Protein AF-A0A825BAS6-F1 (afdb_monomer)

Organism: Campylobacter fetus (NCBI:txid196)

Solvent-accessible surface area (backbone atoms only — not comparable to full-atom values): 11225 Å² total; per-residue (Å²): 134,81,78,54,69,69,59,59,56,64,68,68,58,61,76,55,61,76,74,63,74,48,96,84,64,73,54,68,71,52,49,55,27,51,54,46,50,20,34,67,62,27,84,64,52,60,73,49,91,81,85,89,71,96,59,57,63,49,75,44,78,44,78,44,74,45,86,80,75,85,70,96,65,62,95,92,58,78,81,53,70,76,68,57,61,51,61,45,80,46,74,44,80,46,73,68,75,92,84,83,86,89,83,86,82,57,68,67,60,50,63,79,40,67,85,45,90,55,48,61,50,55,50,49,52,50,51,32,41,53,53,26,52,49,53,53,47,35,40,57,64,5,69,32,67,76,51,56,91,78,40,74,42,16,63,37,63,4,61,56,44,51,45,68,73,39,89,84,49,88,81,86,83,77,79,84,128

Structure (mmCIF, N/CA/C/O backbone):
data_AF-A0A825BAS6-F1
#
_entry.id   AF-A0A825BAS6-F1
#
loop_
_atom_site.group_PDB
_atom_site.id
_atom_site.type_symbol
_atom_site.label_atom_id
_atom_site.label_alt_id
_atom_site.label_comp_id
_atom_site.label_asym_id
_atom_site.label_entity_id
_atom_site.label_seq_id
_atom_site.pdbx_PDB_ins_code
_atom_site.Cartn_x
_atom_site.Cartn_y
_atom_site.Cartn_z
_atom_site.occupancy
_atom_site.B_iso_or_equiv
_atom_site.auth_seq_id
_atom_site.auth_comp_id
_atom_site.auth_asym_id
_atom_site.auth_atom_id
_atom_site.pdbx_PDB_model_num
ATOM 1 N N . MET A 1 1 ? -22.576 -30.365 15.425 1.00 34.91 1 MET A N 1
ATOM 2 C CA . MET A 1 1 ? -21.169 -29.941 15.597 1.00 34.91 1 MET A CA 1
ATOM 3 C C . MET A 1 1 ? -21.037 -28.525 15.056 1.00 34.91 1 MET A C 1
ATOM 5 O O . MET A 1 1 ? -20.914 -28.345 13.851 1.00 34.91 1 MET A O 1
ATOM 9 N N . ALA A 1 2 ? -21.188 -27.519 15.917 1.00 35.75 2 ALA A N 1
ATOM 10 C CA . ALA A 1 2 ? -21.015 -26.125 15.524 1.00 35.75 2 ALA A CA 1
ATOM 11 C C . ALA A 1 2 ? -19.514 -25.863 15.360 1.00 35.75 2 ALA A C 1
ATOM 13 O O . ALA A 1 2 ? -18.767 -25.960 16.331 1.00 35.75 2 ALA A O 1
ATOM 14 N N . LYS A 1 3 ? -19.065 -25.588 14.130 1.00 35.75 3 LYS A N 1
ATOM 15 C CA . LYS A 1 3 ? -17.729 -25.028 13.898 1.00 35.75 3 LYS A CA 1
ATOM 16 C C . LYS A 1 3 ? -17.626 -23.766 14.751 1.00 35.75 3 LYS A C 1
ATOM 18 O O . LYS A 1 3 ? -18.478 -22.885 14.640 1.00 35.75 3 LYS A O 1
ATOM 23 N N . ASN A 1 4 ? -16.649 -23.728 15.652 1.00 47.94 4 ASN A N 1
ATOM 24 C CA . ASN A 1 4 ? -16.487 -22.634 16.599 1.00 47.94 4 ASN A CA 1
ATOM 25 C C . ASN A 1 4 ? -16.394 -21.316 15.822 1.00 47.94 4 ASN A C 1
ATOM 27 O O . ASN A 1 4 ? -15.593 -21.200 14.900 1.00 47.94 4 ASN A O 1
ATOM 31 N N . LEU A 1 5 ? -17.168 -20.303 16.215 1.00 40.00 5 LEU A N 1
ATOM 32 C CA . LEU A 1 5 ? -17.139 -18.960 15.617 1.00 40.00 5 LEU A CA 1
ATOM 33 C C . LEU A 1 5 ? -15.700 -18.393 15.561 1.00 40.00 5 LEU A C 1
ATOM 35 O O . LEU A 1 5 ? -15.326 -17.695 14.626 1.00 40.00 5 LEU A O 1
ATOM 39 N N . ARG A 1 6 ? -14.849 -18.811 16.512 1.00 37.84 6 ARG A N 1
ATOM 40 C CA . ARG A 1 6 ? -13.400 -18.549 16.558 1.00 37.84 6 ARG A CA 1
ATOM 41 C C . ARG A 1 6 ? -12.596 -19.127 15.383 1.00 37.84 6 ARG A C 1
ATOM 43 O O . ARG A 1 6 ? -11.574 -18.552 15.027 1.00 37.84 6 ARG A O 1
ATOM 50 N N . GLU A 1 7 ? -13.008 -20.245 14.794 1.00 42.12 7 GLU A N 1
ATOM 51 C CA . GLU A 1 7 ? -12.362 -20.832 13.609 1.00 42.12 7 GLU A CA 1
ATOM 52 C C . GLU A 1 7 ? -12.773 -20.108 12.325 1.00 42.12 7 GLU A C 1
ATOM 54 O O . GLU A 1 7 ? -11.930 -19.888 11.460 1.00 42.12 7 GLU A O 1
ATOM 59 N N . LEU A 1 8 ? -14.028 -19.652 12.237 1.00 40.28 8 LEU A N 1
ATOM 60 C CA . LEU A 1 8 ? -14.499 -18.786 11.148 1.00 40.28 8 LEU A CA 1
ATOM 61 C C . LEU A 1 8 ? -13.805 -17.412 11.181 1.00 40.28 8 LEU A C 1
ATOM 63 O O . LEU A 1 8 ? -13.359 -16.932 10.145 1.00 40.28 8 LEU A O 1
ATOM 67 N N . LEU A 1 9 ? -13.609 -16.836 12.372 1.00 40.59 9 LEU A N 1
ATOM 68 C CA . LEU A 1 9 ? -12.901 -15.562 12.577 1.00 40.59 9 LEU A CA 1
ATOM 69 C C . LEU A 1 9 ? -11.387 -15.639 12.304 1.00 40.59 9 LEU A C 1
ATOM 71 O O . LEU A 1 9 ? -10.771 -14.648 11.927 1.00 40.59 9 LEU A O 1
ATOM 75 N N . LYS A 1 10 ? -10.760 -16.812 12.464 1.00 40.88 10 LYS A N 1
ATOM 76 C CA . LYS A 1 10 ? -9.368 -17.032 12.026 1.00 40.88 10 LYS A CA 1
ATOM 77 C C . LYS A 1 10 ? -9.251 -17.198 10.508 1.00 40.88 10 LYS A C 1
ATOM 79 O O . LYS A 1 10 ? -8.180 -16.936 9.965 1.00 40.88 10 LYS A O 1
ATOM 84 N N . ALA A 1 11 ? -10.317 -17.636 9.839 1.00 39.12 11 ALA A N 1
ATOM 85 C CA . ALA A 1 11 ? -10.316 -17.934 8.410 1.00 39.12 11 ALA A CA 1
ATOM 86 C C . ALA A 1 11 ? -10.494 -16.691 7.519 1.00 39.12 11 ALA A C 1
ATOM 88 O O . ALA A 1 11 ? -10.039 -16.707 6.379 1.00 39.12 11 ALA A O 1
ATOM 89 N N . THR A 1 12 ? -11.106 -15.611 8.018 1.00 43.50 12 THR A N 1
ATOM 90 C CA . THR A 1 12 ? -11.383 -14.402 7.218 1.00 43.50 12 THR A CA 1
ATOM 91 C C . THR A 1 12 ? -10.178 -13.478 7.039 1.00 43.50 12 THR A C 1
ATOM 93 O O . THR A 1 12 ? -10.181 -12.647 6.139 1.00 43.50 12 THR A O 1
ATOM 96 N N . GLY A 1 13 ? -9.115 -13.619 7.839 1.00 48.69 13 GLY A N 1
ATOM 97 C CA . GLY A 1 13 ? -7.890 -12.819 7.687 1.00 48.69 13 GLY A CA 1
ATOM 98 C C . GLY A 1 13 ? -8.034 -11.326 8.024 1.00 48.69 13 GLY A C 1
ATOM 99 O O . GLY A 1 13 ? -7.030 -10.616 7.995 1.00 48.69 13 GLY A O 1
ATOM 100 N N . THR A 1 14 ? -9.238 -10.877 8.380 1.00 52.25 14 THR A N 1
ATOM 101 C CA . THR A 1 14 ? -9.556 -9.529 8.854 1.00 52.25 14 THR A CA 1
ATOM 102 C C . THR A 1 14 ? -9.052 -9.340 10.284 1.00 52.25 14 THR A C 1
ATOM 104 O O . THR A 1 14 ? -9.123 -10.257 11.106 1.00 52.25 14 THR A O 1
ATOM 107 N N . ILE A 1 15 ? -8.506 -8.164 10.582 1.00 56.19 15 ILE A N 1
ATOM 108 C CA . ILE A 1 15 ? -8.137 -7.779 11.948 1.00 56.19 15 ILE A CA 1
ATOM 109 C C . ILE A 1 15 ? -9.373 -7.407 12.749 1.00 56.19 15 ILE A C 1
ATOM 111 O O . ILE A 1 15 ? -10.249 -6.727 12.229 1.00 56.19 15 ILE A O 1
ATOM 115 N N . ASN A 1 16 ? -9.400 -7.816 14.018 1.00 59.22 16 ASN A N 1
ATOM 116 C CA . ASN A 1 16 ? -10.360 -7.310 14.998 1.00 59.22 16 ASN A CA 1
ATOM 117 C C . ASN A 1 16 ? -9.683 -6.236 15.861 1.00 59.22 16 ASN A C 1
ATOM 119 O O . ASN A 1 16 ? -8.475 -6.323 16.089 1.00 59.22 16 ASN A O 1
ATOM 123 N N . ALA A 1 17 ? -10.448 -5.285 16.409 1.00 55.97 17 ALA A N 1
ATOM 124 C CA . ALA A 1 17 ? -9.937 -4.224 17.294 1.00 55.97 17 ALA A CA 1
ATOM 125 C C . ALA A 1 17 ? -9.008 -4.746 18.416 1.00 55.97 17 ALA A C 1
ATOM 127 O O . ALA A 1 17 ? -8.001 -4.124 18.753 1.00 55.97 17 ALA A O 1
ATOM 128 N N . VAL A 1 18 ? -9.263 -5.967 18.902 1.00 58.75 18 VAL A N 1
ATOM 129 C CA . VAL A 1 18 ? -8.462 -6.641 19.936 1.00 58.75 18 VAL A CA 1
ATOM 130 C C . VAL A 1 18 ? -7.003 -6.889 19.537 1.00 58.75 18 VAL A C 1
ATOM 132 O O . VAL A 1 18 ? -6.112 -6.861 20.386 1.00 58.75 18 VAL A O 1
ATOM 135 N N . ASP A 1 19 ? -6.730 -7.095 18.248 1.00 58.09 19 ASP A N 1
ATOM 136 C CA . ASP A 1 19 ? -5.367 -7.297 17.755 1.00 58.09 19 ASP A CA 1
ATOM 137 C C . ASP A 1 19 ? -4.542 -5.990 17.796 1.00 58.09 19 ASP A C 1
ATOM 139 O O . ASP A 1 19 ? -3.312 -6.038 17.728 1.00 58.09 19 ASP A O 1
ATOM 143 N N . MET A 1 20 ? -5.187 -4.824 17.947 1.00 58.03 20 MET A N 1
ATOM 144 C CA . MET A 1 20 ? -4.529 -3.513 17.992 1.00 58.03 20 MET A CA 1
ATOM 145 C C . MET A 1 20 ? -4.091 -3.067 19.389 1.00 58.03 20 MET A C 1
ATOM 147 O O . MET A 1 20 ? -3.280 -2.146 19.486 1.00 58.03 20 MET A O 1
ATOM 151 N N . TYR A 1 21 ? -4.534 -3.724 20.467 1.00 58.28 21 TYR A N 1
ATOM 152 C CA . TYR A 1 21 ? -4.171 -3.358 21.847 1.00 58.28 21 TYR A CA 1
ATOM 153 C C . TYR A 1 21 ? -2.718 -3.720 22.233 1.00 58.28 21 TYR A C 1
ATOM 155 O O . TYR A 1 21 ? -2.426 -4.036 23.387 1.00 58.28 21 TYR A O 1
ATOM 163 N N . SER A 1 22 ? -1.768 -3.701 21.290 1.00 53.75 22 SER A N 1
ATOM 164 C CA . SER A 1 22 ? -0.351 -3.855 21.627 1.00 53.75 22 SER A CA 1
ATOM 165 C C . SER A 1 22 ? 0.165 -2.556 22.246 1.00 53.75 22 SER A C 1
ATOM 167 O O . SER A 1 22 ? 0.064 -1.492 21.642 1.00 53.75 22 SER A O 1
ATOM 169 N N . THR A 1 23 ? 0.756 -2.649 23.432 1.00 54.03 23 THR A N 1
ATOM 170 C CA . THR A 1 23 ? 1.143 -1.506 24.269 1.00 54.03 23 THR A CA 1
ATOM 171 C C . THR A 1 23 ? 2.203 -0.586 23.666 1.00 54.03 23 THR A C 1
ATOM 173 O O . THR A 1 23 ? 2.373 0.518 24.175 1.00 54.03 23 THR A O 1
ATOM 176 N N . SER A 1 24 ? 2.910 -0.979 22.597 1.00 57.94 24 SER A N 1
ATOM 177 C CA . SER A 1 24 ? 3.819 -0.083 21.844 1.00 57.94 24 SER A CA 1
ATOM 178 C C . SER A 1 24 ? 4.301 -0.657 20.504 1.00 57.94 24 SER A C 1
ATOM 180 O O . SER A 1 24 ? 4.721 0.098 19.633 1.00 57.94 24 SER A O 1
ATOM 182 N N . THR A 1 25 ? 4.312 -1.986 20.333 1.00 62.75 25 THR A N 1
ATOM 183 C CA . THR A 1 25 ? 4.820 -2.640 19.116 1.00 62.75 25 THR A CA 1
ATOM 184 C C . THR A 1 25 ? 3.940 -3.810 18.701 1.00 62.75 25 THR A C 1
ATOM 186 O O . THR A 1 25 ? 3.700 -4.753 19.459 1.00 62.75 25 THR A O 1
ATOM 189 N N . LEU A 1 26 ? 3.479 -3.762 17.454 1.00 66.88 26 LEU A N 1
ATOM 190 C CA . LEU A 1 26 ? 2.682 -4.829 16.871 1.00 66.88 26 LEU A CA 1
ATOM 191 C C . LEU A 1 26 ? 3.561 -6.046 16.583 1.00 66.88 26 LEU A C 1
ATOM 193 O O . LEU A 1 26 ? 4.668 -5.937 16.047 1.00 66.88 26 LEU A O 1
ATOM 197 N N . ARG A 1 27 ? 3.041 -7.235 16.901 1.00 73.94 27 ARG A N 1
ATOM 198 C CA . ARG A 1 27 ? 3.684 -8.490 16.499 1.00 73.94 27 ARG A CA 1
ATOM 199 C C . ARG A 1 27 ? 3.687 -8.579 14.967 1.00 73.94 27 ARG A C 1
ATOM 201 O O . ARG A 1 27 ? 2.690 -8.196 14.355 1.00 73.94 27 ARG A O 1
ATOM 208 N N . PRO A 1 28 ? 4.722 -9.161 14.332 1.00 72.44 28 PRO A N 1
ATOM 209 C CA . PRO A 1 28 ? 4.813 -9.230 12.870 1.00 72.44 28 PRO A CA 1
ATOM 210 C C . PRO A 1 28 ? 3.581 -9.843 12.187 1.00 72.44 28 PRO A C 1
ATOM 212 O O . PRO A 1 28 ? 3.183 -9.406 11.111 1.00 72.44 28 PRO A O 1
ATOM 215 N N . GLU A 1 29 ? 2.957 -10.839 12.819 1.00 73.19 29 GLU A N 1
ATOM 216 C CA . GLU A 1 29 ? 1.728 -11.473 12.327 1.00 73.19 29 GLU A CA 1
ATOM 217 C C . GLU A 1 29 ? 0.552 -10.496 12.268 1.00 73.19 29 GLU A C 1
ATOM 219 O O . GLU A 1 29 ? -0.190 -10.483 11.288 1.00 73.19 29 GLU A O 1
ATOM 224 N N . VAL A 1 30 ? 0.415 -9.647 13.287 1.00 73.56 30 VAL A N 1
ATOM 225 C CA . VAL A 1 30 ? -0.630 -8.626 13.351 1.00 73.56 30 VAL A CA 1
ATOM 226 C C . VAL A 1 30 ? -0.341 -7.526 12.335 1.00 73.56 30 VAL A C 1
ATOM 228 O O . VAL A 1 30 ? -1.209 -7.211 11.529 1.00 73.56 30 VAL A O 1
ATOM 231 N N . SER A 1 31 ? 0.895 -7.024 12.261 1.00 73.25 31 SER A N 1
ATOM 232 C CA . SER A 1 31 ? 1.286 -6.022 11.258 1.00 73.25 31 SER A CA 1
ATOM 233 C C . SER A 1 31 ? 0.992 -6.495 9.832 1.00 73.25 31 SER A C 1
ATOM 235 O O . SER A 1 31 ? 0.463 -5.748 9.014 1.00 73.25 31 SER A O 1
ATOM 237 N N . ASN A 1 32 ? 1.263 -7.769 9.536 1.00 79.81 32 ASN A N 1
ATOM 238 C CA . ASN A 1 32 ? 0.991 -8.352 8.225 1.00 79.81 32 ASN A CA 1
ATOM 239 C C . ASN A 1 32 ? -0.496 -8.399 7.876 1.00 79.81 32 ASN A C 1
ATOM 241 O O . ASN A 1 32 ? -0.823 -8.281 6.689 1.00 79.81 32 ASN A O 1
ATOM 245 N N . LYS A 1 33 ? -1.364 -8.606 8.871 1.00 78.88 33 LYS A N 1
ATOM 246 C CA . LYS A 1 33 ? -2.816 -8.566 8.695 1.00 78.88 33 LYS A CA 1
ATOM 247 C C . LYS A 1 33 ? -3.332 -7.125 8.577 1.00 78.88 33 LYS A C 1
ATOM 249 O O . LYS A 1 33 ? -4.234 -6.908 7.777 1.00 78.88 33 LYS A O 1
ATOM 254 N N . ILE A 1 34 ? -2.729 -6.144 9.267 1.00 77.62 34 ILE A N 1
ATOM 255 C CA . ILE A 1 34 ? -3.085 -4.714 9.1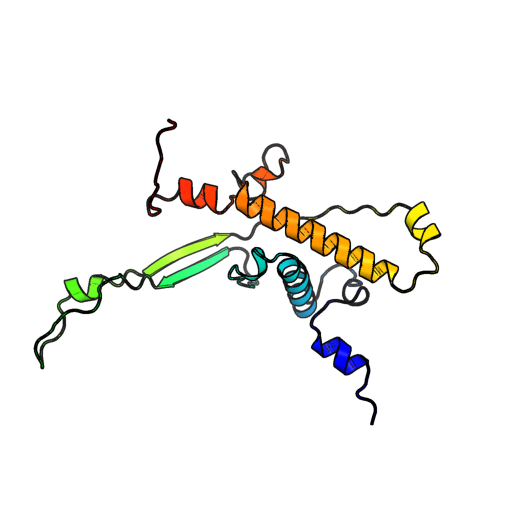24 1.00 77.62 34 ILE A CA 1
ATOM 256 C C . ILE A 1 34 ? -2.789 -4.282 7.699 1.00 77.62 34 ILE A C 1
ATOM 258 O O . ILE A 1 34 ? -3.675 -3.797 7.005 1.00 77.62 34 ILE A O 1
ATOM 262 N N . ILE A 1 35 ? -1.561 -4.539 7.240 1.00 82.19 35 ILE A N 1
ATOM 263 C CA . ILE A 1 35 ? -1.137 -4.198 5.882 1.00 82.19 35 ILE A CA 1
ATOM 264 C C . ILE A 1 35 ? -2.077 -4.842 4.863 1.00 82.19 35 ILE A C 1
ATOM 266 O O . ILE A 1 35 ? -2.508 -4.179 3.931 1.00 82.19 35 ILE A O 1
ATOM 270 N N . LYS A 1 36 ? -2.429 -6.120 5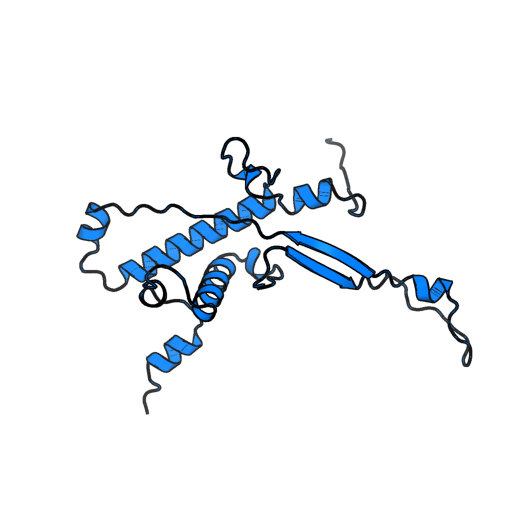.051 1.00 83.62 36 LYS A N 1
ATOM 271 C CA . LYS A 1 36 ? -3.377 -6.794 4.161 1.00 83.62 36 LYS A CA 1
ATOM 272 C C . LYS A 1 36 ? -4.754 -6.122 4.181 1.00 83.62 36 LYS A C 1
ATOM 274 O O . LYS A 1 36 ? -5.268 -5.813 3.120 1.00 83.62 36 LYS A O 1
ATOM 279 N N . THR A 1 37 ? -5.303 -5.854 5.365 1.00 82.69 37 THR A N 1
ATOM 280 C CA . THR A 1 37 ? -6.625 -5.227 5.512 1.00 82.69 37 THR A CA 1
ATOM 281 C C . THR A 1 37 ? -6.668 -3.873 4.814 1.00 82.69 37 THR A C 1
ATOM 283 O O . THR A 1 37 ? -7.609 -3.619 4.082 1.00 82.69 37 THR A O 1
ATOM 286 N N . ILE A 1 38 ? -5.637 -3.040 4.978 1.00 84.12 38 ILE A N 1
ATOM 287 C CA . ILE A 1 38 ? -5.532 -1.739 4.303 1.00 84.12 38 ILE A CA 1
ATOM 288 C C . ILE A 1 38 ? -5.498 -1.921 2.781 1.00 84.12 38 ILE A C 1
ATOM 290 O O . ILE A 1 38 ? -6.284 -1.306 2.075 1.00 84.12 38 ILE A O 1
ATOM 294 N N . ILE A 1 39 ? -4.620 -2.785 2.268 1.00 85.44 39 ILE A N 1
ATOM 295 C CA . ILE A 1 39 ? -4.459 -2.998 0.820 1.00 85.44 39 ILE A CA 1
ATOM 296 C C . ILE A 1 39 ? -5.733 -3.565 0.183 1.00 85.44 39 ILE A C 1
ATOM 298 O O . ILE A 1 39 ? -6.107 -3.144 -0.910 1.00 85.44 39 ILE A O 1
ATOM 302 N N . ASP A 1 40 ? -6.425 -4.466 0.881 1.00 85.75 40 ASP A N 1
ATOM 303 C CA . ASP A 1 40 ? -7.669 -5.084 0.421 1.00 85.75 40 ASP A CA 1
ATOM 304 C C . ASP A 1 40 ? -8.843 -4.077 0.358 1.00 85.75 40 ASP A C 1
ATOM 306 O O . ASP A 1 40 ? -9.845 -4.368 -0.290 1.00 85.75 40 ASP A O 1
ATOM 310 N N . LYS A 1 41 ? -8.737 -2.883 0.972 1.00 86.69 41 LYS A N 1
ATOM 311 C CA . LYS A 1 41 ? -9.744 -1.807 0.831 1.00 86.69 41 LYS A CA 1
ATOM 312 C C . LYS A 1 41 ? -9.636 -1.043 -0.494 1.00 86.69 41 LYS A C 1
ATOM 314 O O . LYS A 1 41 ? -10.558 -0.301 -0.820 1.00 86.69 41 LYS A O 1
ATOM 319 N N . SER A 1 42 ? -8.549 -1.197 -1.259 1.00 84.88 42 SER A N 1
ATOM 320 C CA . SER A 1 42 ? -8.402 -0.589 -2.588 1.00 84.88 42 SER A CA 1
ATOM 321 C C . SER A 1 42 ? -8.301 -1.646 -3.687 1.00 84.88 42 SER A C 1
ATOM 323 O O . SER A 1 42 ? -7.378 -2.463 -3.737 1.00 84.88 42 SER A O 1
ATOM 325 N N . ASP A 1 43 ? -9.204 -1.555 -4.663 1.00 86.88 43 ASP A N 1
ATOM 326 C CA . ASP A 1 43 ? -9.176 -2.359 -5.892 1.00 86.88 43 ASP A CA 1
ATOM 327 C C . ASP A 1 43 ? -7.901 -2.154 -6.716 1.00 86.88 43 ASP A C 1
ATOM 329 O O . ASP A 1 43 ? -7.517 -3.011 -7.516 1.00 86.88 43 ASP A O 1
ATOM 333 N N . PHE A 1 44 ? -7.265 -0.992 -6.569 1.00 86.56 44 PHE A N 1
ATOM 334 C CA . PHE A 1 44 ? -6.007 -0.704 -7.235 1.00 86.56 44 PHE A CA 1
ATOM 335 C C . PHE A 1 44 ? -4.844 -1.334 -6.470 1.00 86.56 44 PHE A C 1
ATOM 337 O O . PHE A 1 44 ? -4.076 -2.096 -7.056 1.00 86.56 44 PHE A O 1
ATOM 344 N N . LEU A 1 45 ? -4.727 -1.064 -5.164 1.00 84.62 45 LEU A N 1
ATOM 345 C CA . LEU A 1 45 ? -3.608 -1.554 -4.354 1.00 84.62 45 LEU A CA 1
ATOM 346 C C . LEU A 1 45 ? -3.603 -3.082 -4.234 1.00 84.62 45 LEU A C 1
ATOM 348 O O . LEU A 1 45 ? -2.530 -3.678 -4.245 1.00 84.62 45 LEU A O 1
ATOM 352 N N . SER A 1 46 ? -4.772 -3.726 -4.213 1.00 85.62 46 SER A N 1
ATOM 353 C CA . SER A 1 46 ? -4.893 -5.194 -4.229 1.00 85.62 46 SER A CA 1
ATOM 354 C C . SER A 1 46 ? -4.332 -5.855 -5.496 1.00 85.62 46 SER A C 1
ATOM 356 O O . SER A 1 46 ? -3.987 -7.037 -5.474 1.00 85.62 46 SER A O 1
ATOM 358 N N . LYS A 1 47 ? -4.193 -5.106 -6.599 1.00 86.00 47 LYS A N 1
ATOM 359 C CA . LYS A 1 47 ? -3.589 -5.577 -7.859 1.00 86.00 47 LYS A CA 1
ATOM 360 C C . LYS A 1 47 ? -2.092 -5.284 -7.954 1.00 86.00 47 LYS A C 1
ATOM 362 O O . LYS A 1 47 ? -1.438 -5.768 -8.877 1.00 86.00 47 LYS A O 1
ATOM 367 N N . VAL A 1 48 ? -1.546 -4.490 -7.036 1.00 83.50 48 VAL A N 1
ATOM 368 C CA . VAL A 1 48 ? -0.119 -4.168 -6.990 1.00 83.50 48 VAL A CA 1
ATOM 369 C C . VAL A 1 48 ? 0.621 -5.246 -6.199 1.00 83.50 48 VAL A C 1
ATOM 371 O O . VAL A 1 48 ? 0.163 -5.717 -5.159 1.00 83.50 48 VAL A O 1
ATOM 374 N N . THR A 1 49 ? 1.803 -5.638 -6.674 1.00 82.00 49 THR A N 1
ATOM 375 C CA . THR A 1 49 ? 2.660 -6.574 -5.942 1.00 82.00 49 THR A CA 1
ATOM 376 C C . THR A 1 49 ? 3.164 -5.933 -4.651 1.00 82.00 49 THR A C 1
ATOM 378 O O . THR A 1 49 ? 3.930 -4.971 -4.684 1.00 82.00 49 THR A O 1
ATOM 381 N N . LEU A 1 50 ? 2.780 -6.509 -3.513 1.00 82.19 50 LEU A N 1
ATOM 382 C CA . LEU A 1 50 ? 3.245 -6.100 -2.192 1.00 82.19 50 LEU A CA 1
ATOM 383 C C . LEU A 1 50 ? 4.370 -7.027 -1.703 1.00 82.19 50 LEU A C 1
ATOM 385 O O . LEU A 1 50 ? 4.135 -8.209 -1.450 1.00 82.19 50 LEU A O 1
ATOM 389 N N . ASP A 1 51 ? 5.573 -6.488 -1.497 1.00 81.00 51 ASP A N 1
ATOM 390 C CA . ASP A 1 51 ? 6.669 -7.205 -0.828 1.00 81.00 51 ASP A CA 1
ATOM 391 C C . ASP A 1 51 ? 6.762 -6.796 0.647 1.00 81.00 51 ASP A C 1
ATOM 393 O O . ASP A 1 51 ? 6.980 -5.633 0.980 1.00 81.00 51 ASP A O 1
ATOM 397 N N . LYS A 1 52 ? 6.607 -7.769 1.551 1.00 80.31 52 LYS A N 1
ATOM 398 C CA . LYS A 1 52 ? 6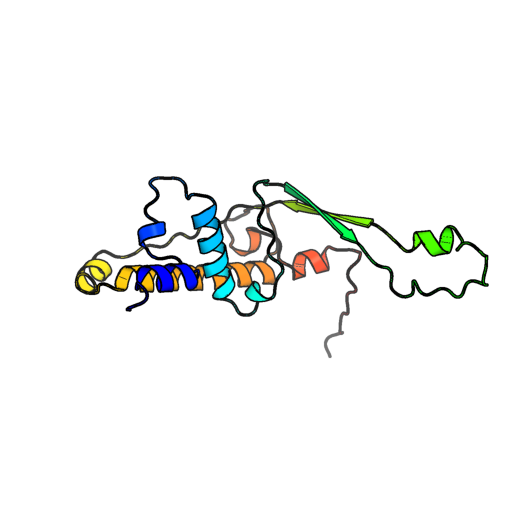.709 -7.548 2.999 1.00 80.31 52 LYS A CA 1
ATOM 399 C C . LYS A 1 52 ? 8.142 -7.824 3.448 1.00 80.31 52 LYS A C 1
ATOM 401 O O . LYS A 1 52 ? 8.594 -8.968 3.426 1.00 80.31 52 LYS A O 1
ATOM 406 N N . THR A 1 53 ? 8.856 -6.790 3.890 1.00 75.94 53 THR A N 1
ATOM 407 C CA . THR A 1 53 ? 10.264 -6.891 4.304 1.00 75.94 53 THR A CA 1
ATOM 408 C C . THR A 1 53 ? 10.492 -6.360 5.718 1.00 75.94 53 THR A C 1
ATOM 410 O O . THR A 1 53 ? 9.822 -5.439 6.173 1.00 75.94 53 THR A O 1
ATOM 413 N N . LYS A 1 54 ? 11.470 -6.948 6.420 1.00 75.75 54 LYS A N 1
ATOM 414 C CA . LYS A 1 54 ? 11.967 -6.458 7.720 1.00 75.75 54 LYS A CA 1
ATOM 415 C C . LYS A 1 54 ? 13.049 -5.380 7.574 1.00 75.75 54 LYS A C 1
ATOM 417 O O . LYS A 1 54 ? 13.405 -4.742 8.556 1.00 75.75 54 LYS A O 1
ATOM 422 N N . LYS A 1 55 ? 13.629 -5.235 6.377 1.00 74.75 55 LYS A N 1
ATOM 423 C CA . LYS A 1 55 ? 14.727 -4.299 6.096 1.00 74.75 55 LYS A CA 1
ATOM 424 C C . LYS A 1 55 ? 14.175 -2.993 5.530 1.00 74.75 55 LYS A C 1
ATOM 426 O O . LYS A 1 55 ? 13.259 -3.024 4.712 1.00 74.75 55 LYS A O 1
ATOM 431 N N . LEU A 1 56 ? 14.783 -1.873 5.919 1.00 73.81 56 LEU A N 1
ATOM 432 C CA . LEU A 1 56 ? 14.444 -0.550 5.385 1.00 73.81 56 LEU A CA 1
ATOM 433 C C . LEU A 1 56 ? 14.847 -0.397 3.916 1.00 73.81 56 LEU A C 1
ATOM 435 O O . LEU A 1 56 ? 14.114 0.230 3.167 1.00 73.81 56 LEU A O 1
ATOM 439 N N . SER A 1 57 ? 15.934 -1.039 3.486 1.00 76.31 57 SER A N 1
ATOM 440 C CA . SER A 1 57 ? 16.356 -1.033 2.082 1.00 76.31 57 SER A CA 1
ATOM 441 C C . SER A 1 57 ? 16.531 -2.458 1.564 1.00 76.31 57 SER A C 1
ATOM 443 O O . SER A 1 57 ? 17.138 -3.305 2.231 1.00 76.31 57 SER A O 1
ATOM 445 N N . LYS A 1 58 ? 15.989 -2.739 0.376 1.00 76.94 58 LYS A N 1
ATOM 446 C CA . LYS A 1 58 ? 16.085 -4.047 -0.287 1.00 76.94 58 LYS A CA 1
ATOM 447 C C . LYS A 1 58 ? 16.271 -3.869 -1.792 1.00 76.94 58 LYS A C 1
ATOM 449 O O . LYS A 1 58 ? 15.558 -3.097 -2.422 1.00 76.94 58 LYS A O 1
ATOM 454 N N . SER A 1 59 ? 17.221 -4.610 -2.358 1.00 69.69 59 SER A N 1
ATOM 455 C CA . SER A 1 59 ? 17.375 -4.752 -3.807 1.00 69.69 59 SER A CA 1
ATOM 456 C C . SER A 1 59 ? 16.401 -5.804 -4.331 1.00 69.69 59 SER A C 1
ATOM 458 O O . SER A 1 59 ? 16.305 -6.893 -3.759 1.00 69.69 59 SER A O 1
ATOM 460 N N . PHE A 1 60 ? 15.712 -5.490 -5.422 1.00 66.19 60 PHE A N 1
ATOM 461 C CA . PHE A 1 60 ? 14.939 -6.434 -6.215 1.00 66.19 60 PHE A CA 1
ATOM 462 C C . PHE A 1 60 ? 15.654 -6.692 -7.526 1.00 66.19 60 PHE A C 1
ATOM 464 O O . PHE A 1 60 ? 15.860 -5.773 -8.319 1.00 66.19 60 PHE A O 1
ATOM 471 N N . ASP A 1 61 ? 15.979 -7.954 -7.770 1.00 59.81 61 ASP A N 1
ATOM 472 C CA . ASP A 1 61 ? 16.522 -8.377 -9.049 1.00 59.81 61 ASP A CA 1
ATOM 473 C C . ASP A 1 61 ? 15.357 -8.649 -9.997 1.00 59.81 61 ASP A C 1
ATOM 475 O O . ASP A 1 61 ? 14.634 -9.641 -9.885 1.00 59.81 61 ASP A O 1
ATOM 479 N N . THR A 1 62 ? 15.145 -7.726 -10.929 1.00 57.88 62 THR A N 1
ATOM 480 C CA . THR A 1 62 ?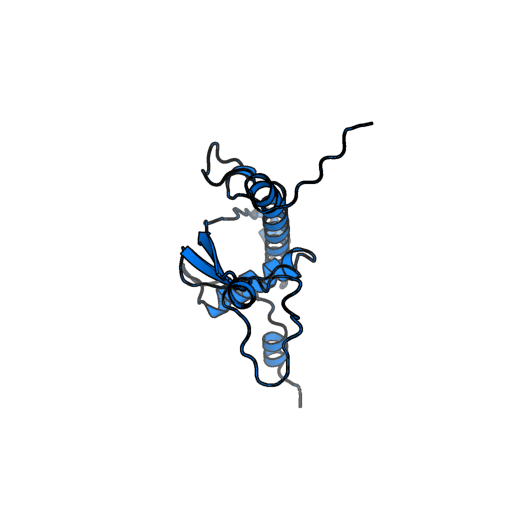 14.191 -7.927 -12.014 1.00 57.88 62 THR A CA 1
ATOM 481 C C . THR A 1 62 ? 14.875 -8.733 -13.110 1.00 57.88 62 THR A C 1
ATOM 483 O O . THR A 1 62 ? 15.849 -8.299 -13.737 1.00 57.88 62 THR A O 1
ATOM 486 N N . TRP A 1 63 ? 14.371 -9.946 -13.324 1.00 52.59 63 TRP A N 1
ATOM 487 C CA . TRP A 1 63 ? 14.752 -10.775 -14.457 1.00 52.59 63 TRP A CA 1
ATOM 488 C C . TRP A 1 63 ? 14.089 -10.190 -15.693 1.00 52.59 63 TRP A C 1
ATOM 490 O O . TRP A 1 63 ? 12.940 -10.497 -16.007 1.00 52.59 63 TRP A O 1
ATOM 500 N N . ASN A 1 64 ? 14.798 -9.300 -16.380 1.00 49.56 64 ASN A N 1
ATOM 501 C CA . ASN A 1 64 ? 14.315 -8.768 -17.638 1.00 49.56 64 ASN A CA 1
ATOM 502 C C . ASN A 1 64 ? 14.553 -9.840 -18.711 1.00 49.56 64 ASN A C 1
ATOM 504 O O . ASN A 1 64 ? 15.611 -9.899 -19.341 1.00 49.56 64 ASN A O 1
ATOM 508 N N . LEU A 1 65 ? 13.589 -10.754 -18.863 1.00 47.66 65 LEU A N 1
ATOM 509 C CA . LEU A 1 65 ? 13.521 -11.640 -20.021 1.00 47.66 65 LEU A CA 1
ATOM 510 C C . LEU A 1 65 ? 13.369 -10.738 -21.244 1.00 47.66 65 LEU A C 1
ATOM 512 O O . LEU A 1 65 ? 12.281 -10.237 -21.522 1.00 47.66 65 LEU A O 1
ATOM 516 N N . ALA A 1 66 ? 14.467 -10.485 -21.954 1.00 48.12 66 ALA A N 1
ATOM 517 C CA . ALA A 1 66 ? 14.392 -9.737 -23.195 1.00 48.12 66 ALA A CA 1
ATOM 518 C C . ALA A 1 66 ? 13.339 -10.363 -24.116 1.00 48.12 66 ALA A C 1
ATOM 520 O O . ALA A 1 66 ? 13.314 -11.574 -24.341 1.00 48.12 66 ALA A O 1
ATOM 521 N N . SER A 1 67 ? 12.465 -9.526 -24.672 1.00 46.12 67 SER A N 1
ATOM 522 C CA . SER A 1 67 ? 11.566 -9.956 -25.741 1.00 46.12 67 SER A CA 1
ATOM 523 C C . SER A 1 67 ? 12.387 -10.510 -26.923 1.00 46.12 67 SER A C 1
ATOM 525 O O . SER A 1 67 ? 13.426 -9.953 -27.283 1.00 46.12 67 SER A O 1
ATOM 527 N N . GLY A 1 68 ? 11.958 -11.633 -27.513 1.00 48.62 68 GLY A N 1
ATOM 528 C CA . GLY A 1 68 ? 12.629 -12.231 -28.679 1.00 48.62 68 GLY A CA 1
ATOM 529 C C . GLY A 1 68 ? 13.878 -13.078 -28.378 1.00 48.62 68 GLY A C 1
ATOM 530 O O . GLY A 1 68 ? 14.832 -13.057 -29.159 1.00 48.62 68 GLY A O 1
ATOM 531 N N . ILE A 1 69 ? 13.892 -13.822 -27.263 1.00 53.59 69 ILE A N 1
ATOM 532 C CA . ILE A 1 69 ? 14.945 -14.815 -26.942 1.00 53.59 69 ILE A CA 1
ATOM 533 C C . ILE A 1 69 ? 14.865 -16.111 -27.765 1.00 53.59 69 ILE A C 1
ATOM 535 O O . ILE A 1 69 ? 15.807 -16.900 -27.742 1.00 53.59 69 ILE A O 1
ATOM 539 N N . LEU A 1 70 ? 13.775 -16.341 -28.505 1.00 54.88 70 LEU A N 1
ATOM 540 C CA . LEU A 1 70 ? 13.690 -17.463 -29.438 1.00 54.88 70 LEU A CA 1
ATOM 541 C C . LEU A 1 70 ? 14.612 -17.188 -30.630 1.00 54.88 70 LEU A C 1
ATOM 543 O O . LEU A 1 70 ? 14.278 -16.429 -31.537 1.00 54.88 70 LEU A O 1
ATOM 547 N N . VAL A 1 71 ? 15.794 -17.797 -30.609 1.00 59.38 71 VAL A N 1
ATOM 548 C CA . VAL A 1 71 ? 16.750 -17.791 -31.717 1.00 59.38 71 VAL A CA 1
ATOM 549 C C . VAL A 1 71 ? 16.793 -19.175 -32.346 1.00 59.38 71 VAL A C 1
ATOM 551 O O . VAL A 1 71 ? 16.911 -20.181 -31.649 1.00 59.38 71 VAL A O 1
ATOM 554 N N . ARG A 1 72 ? 16.693 -19.236 -33.677 1.00 55.16 72 ARG A N 1
ATOM 555 C CA . ARG A 1 72 ? 16.899 -20.481 -34.418 1.00 55.16 72 ARG A CA 1
ATOM 556 C C . ARG A 1 72 ? 18.386 -20.829 -34.348 1.00 55.16 72 ARG A C 1
ATOM 558 O O . ARG A 1 72 ? 19.215 -20.083 -34.859 1.00 55.16 72 ARG A O 1
ATOM 565 N N . VAL A 1 73 ? 18.703 -21.940 -33.696 1.00 63.84 73 VAL A N 1
ATOM 566 C CA . VAL A 1 73 ? 20.030 -22.567 -33.697 1.00 63.84 73 VAL A CA 1
ATOM 567 C C . VAL A 1 73 ? 19.921 -23.911 -34.404 1.00 63.84 73 VAL A C 1
ATOM 569 O O . VAL A 1 73 ? 18.911 -24.603 -34.267 1.00 63.84 73 VAL A O 1
ATOM 572 N N . ASN A 1 74 ? 20.929 -24.255 -35.204 1.00 64.69 74 ASN A N 1
ATOM 573 C CA . ASN A 1 74 ? 21.008 -25.572 -35.824 1.00 64.69 74 ASN A CA 1
ATOM 574 C C . ASN A 1 74 ? 21.188 -26.640 -34.734 1.00 64.69 74 ASN A C 1
ATOM 576 O O . ASN A 1 74 ? 21.815 -26.386 -33.702 1.00 64.69 74 ASN A O 1
ATOM 580 N N . SER A 1 75 ? 20.626 -27.832 -34.946 1.00 50.44 75 SER A N 1
ATOM 581 C CA . SER A 1 75 ? 20.773 -28.948 -34.005 1.00 50.44 75 SER A CA 1
ATOM 582 C C . SER A 1 75 ? 22.251 -29.269 -33.778 1.00 50.44 75 SER A C 1
ATOM 584 O O . SER A 1 75 ? 22.950 -29.636 -34.717 1.00 50.44 75 SER A O 1
ATOM 586 N N . GLY A 1 76 ? 22.705 -29.147 -32.529 1.00 67.00 76 GLY A N 1
ATOM 587 C CA . GLY A 1 76 ? 24.093 -29.401 -32.121 1.00 67.00 76 GLY A CA 1
ATOM 588 C C . GLY A 1 76 ? 24.911 -28.143 -31.812 1.00 67.00 76 GLY A C 1
ATOM 589 O O . GLY A 1 76 ? 25.918 -28.247 -31.112 1.00 67.00 76 GLY A O 1
ATOM 590 N N . ASP A 1 77 ? 24.457 -26.959 -32.231 1.00 65.31 77 ASP A N 1
ATOM 591 C CA . ASP A 1 77 ? 25.195 -25.712 -32.022 1.00 65.31 77 ASP A CA 1
ATOM 592 C C . ASP A 1 77 ? 24.763 -24.974 -30.748 1.00 65.31 77 ASP A C 1
ATOM 594 O O . ASP A 1 77 ? 23.578 -24.791 -30.454 1.00 65.31 77 ASP A O 1
ATOM 598 N N . LYS A 1 78 ? 25.749 -24.495 -29.980 1.00 68.94 78 LYS A N 1
ATOM 599 C CA . LYS A 1 78 ? 25.503 -23.638 -28.811 1.00 68.94 78 LYS A CA 1
ATOM 600 C C . LYS A 1 78 ? 25.160 -22.215 -29.279 1.00 68.94 78 LYS A C 1
ATOM 602 O O . LYS A 1 78 ? 25.867 -21.689 -30.138 1.00 68.94 78 LYS A O 1
ATOM 607 N N . PRO A 1 79 ? 24.167 -21.534 -28.669 1.00 67.19 79 PRO A N 1
ATOM 608 C CA . PRO A 1 79 ? 23.893 -20.125 -28.952 1.00 67.19 79 PRO A CA 1
ATOM 609 C C . PRO A 1 79 ? 25.149 -19.264 -28.774 1.00 67.19 79 PRO A C 1
ATOM 611 O O . PRO A 1 79 ? 25.999 -19.559 -27.930 1.00 67.19 79 PRO A O 1
ATOM 614 N N . THR A 1 80 ? 25.282 -18.176 -29.523 1.00 71.81 80 THR A N 1
ATOM 615 C CA . THR A 1 80 ? 26.432 -17.270 -29.381 1.00 71.81 80 THR A CA 1
ATOM 616 C C . THR A 1 80 ? 26.332 -16.437 -28.095 1.00 71.81 80 THR A C 1
ATOM 618 O O . THR A 1 80 ? 25.250 -16.258 -27.531 1.00 71.81 80 THR A O 1
ATOM 621 N N . ASN A 1 81 ? 27.457 -15.892 -27.609 1.00 67.38 81 ASN A N 1
ATOM 622 C CA . ASN A 1 81 ? 27.462 -14.999 -26.437 1.00 67.38 81 ASN A CA 1
ATOM 623 C C . ASN A 1 81 ? 26.526 -13.792 -26.623 1.00 67.38 81 ASN A C 1
ATOM 625 O O . ASN A 1 81 ? 25.806 -13.448 -25.694 1.00 67.38 81 ASN A O 1
ATOM 629 N N . ALA A 1 82 ? 26.464 -13.217 -27.827 1.00 64.25 82 ALA A N 1
ATOM 630 C CA . ALA A 1 82 ? 25.569 -12.104 -28.148 1.00 64.25 82 ALA A CA 1
ATOM 631 C C . ALA A 1 82 ? 24.076 -12.487 -28.067 1.00 64.25 82 ALA A C 1
ATOM 633 O O . ALA A 1 82 ? 23.243 -11.673 -27.677 1.00 64.25 82 ALA A O 1
ATOM 634 N N . GLN A 1 83 ? 23.725 -13.739 -28.386 1.00 61.66 83 GLN A N 1
ATOM 635 C CA . GLN A 1 83 ? 22.358 -14.253 -28.234 1.00 61.66 83 GLN A CA 1
ATOM 636 C C . GLN A 1 83 ? 22.005 -14.520 -26.762 1.00 61.66 83 GLN A C 1
ATOM 638 O O . GLN A 1 83 ? 20.860 -14.313 -26.367 1.00 61.66 83 GLN A O 1
ATOM 643 N N . ARG A 1 84 ? 22.987 -14.918 -25.937 1.00 63.22 84 ARG A N 1
ATOM 644 C CA . ARG A 1 84 ? 22.822 -15.116 -24.483 1.00 63.22 84 ARG A CA 1
ATOM 645 C C . ARG A 1 84 ? 22.774 -13.809 -23.687 1.00 63.22 84 ARG A C 1
ATOM 647 O O . ARG A 1 84 ? 22.031 -13.717 -22.716 1.00 63.22 84 ARG A O 1
ATOM 654 N N . GLN A 1 85 ? 23.526 -12.793 -24.108 1.00 57.41 85 GLN A N 1
ATOM 655 C CA . GLN A 1 85 ? 23.635 -11.488 -23.437 1.00 57.41 85 GLN A CA 1
ATOM 656 C C . GLN A 1 85 ? 22.368 -10.624 -23.511 1.00 57.41 85 GLN A C 1
ATOM 658 O O . GLN A 1 85 ? 22.322 -9.560 -22.903 1.00 57.41 85 GLN A O 1
ATOM 663 N N . LYS A 1 86 ? 21.314 -11.079 -24.199 1.00 54.03 86 LYS A N 1
ATOM 664 C CA . LYS A 1 86 ? 20.001 -10.426 -24.129 1.00 54.03 86 LYS A CA 1
ATOM 665 C C . LYS A 1 86 ? 19.347 -10.558 -22.745 1.00 54.03 86 LYS A C 1
ATOM 667 O O . LYS A 1 86 ? 18.436 -9.799 -22.445 1.00 54.03 86 LYS A O 1
ATOM 672 N N . ILE A 1 87 ? 19.795 -11.484 -21.894 1.00 53.62 87 ILE A N 1
ATOM 673 C CA . ILE A 1 87 ? 19.302 -11.608 -20.517 1.00 53.62 87 ILE A CA 1
ATOM 674 C C . ILE A 1 87 ? 20.073 -10.617 -19.640 1.00 53.62 87 ILE A C 1
ATOM 676 O O . ILE A 1 87 ? 21.171 -10.903 -19.167 1.00 53.62 87 ILE A O 1
ATOM 680 N N . GLY A 1 88 ? 19.506 -9.427 -19.458 1.00 53.44 88 GLY A N 1
ATOM 681 C CA . GLY A 1 88 ? 20.020 -8.430 -18.525 1.00 53.44 88 GLY A CA 1
ATOM 682 C C . GLY A 1 88 ? 19.352 -8.584 -17.162 1.00 53.44 88 GLY A C 1
ATOM 683 O O . GLY A 1 88 ? 18.128 -8.509 -17.064 1.00 53.44 88 GLY A O 1
ATOM 684 N N . VAL A 1 89 ? 20.143 -8.760 -16.104 1.00 51.16 89 VAL A N 1
ATOM 685 C CA . VAL A 1 89 ? 19.650 -8.607 -14.729 1.00 51.16 89 VAL A CA 1
ATOM 686 C C . VAL A 1 89 ? 19.651 -7.114 -14.416 1.00 51.16 89 VAL A C 1
ATOM 688 O O . VAL A 1 89 ? 20.695 -6.467 -14.480 1.00 51.16 89 VAL A O 1
ATOM 691 N N . SER A 1 90 ? 18.482 -6.546 -14.124 1.00 57.19 90 SER A N 1
ATOM 692 C CA . SER A 1 90 ? 18.378 -5.169 -13.636 1.00 57.19 90 SER A CA 1
ATOM 693 C C . SER A 1 90 ? 17.985 -5.220 -12.168 1.00 57.19 90 SER A C 1
ATOM 695 O O . SER A 1 90 ? 16.917 -5.726 -11.835 1.00 57.19 90 SER A O 1
ATOM 697 N N . SER A 1 91 ? 18.837 -4.690 -11.297 1.00 55.00 91 SER A N 1
ATOM 698 C CA . SER A 1 91 ? 18.520 -4.504 -9.881 1.00 55.00 91 SER A CA 1
ATOM 699 C C . SER A 1 91 ? 17.839 -3.145 -9.678 1.00 55.00 91 SER A C 1
ATOM 701 O O . SER A 1 91 ? 18.203 -2.157 -10.323 1.00 55.00 91 SER A O 1
ATOM 703 N N . VAL A 1 92 ? 16.823 -3.104 -8.816 1.00 67.00 92 VAL A N 1
ATOM 704 C CA . VAL A 1 92 ? 16.178 -1.877 -8.332 1.00 67.00 92 VAL A CA 1
ATOM 705 C C . VAL A 1 92 ? 16.294 -1.853 -6.813 1.00 67.00 92 VAL A C 1
ATOM 707 O O . VAL A 1 92 ? 15.843 -2.781 -6.144 1.00 67.00 92 VAL A O 1
ATOM 710 N N . LEU A 1 93 ? 16.890 -0.795 -6.261 1.00 71.50 93 LEU A N 1
ATOM 711 C CA . LEU A 1 93 ? 16.909 -0.559 -4.820 1.00 71.50 93 LEU A CA 1
ATOM 712 C C . LEU A 1 93 ? 15.594 0.104 -4.402 1.00 71.50 93 LEU A C 1
ATOM 714 O O . LEU A 1 93 ? 15.236 1.149 -4.939 1.00 71.50 93 LEU A O 1
ATOM 718 N N . ILE A 1 94 ? 14.895 -0.496 -3.443 1.00 74.94 94 ILE A N 1
ATOM 719 C CA . ILE A 1 94 ? 13.707 0.085 -2.815 1.00 74.94 94 ILE A CA 1
ATOM 720 C C . ILE A 1 94 ? 14.065 0.492 -1.389 1.00 74.94 94 ILE A C 1
ATOM 722 O O . ILE A 1 94 ? 14.571 -0.328 -0.617 1.00 74.94 94 ILE A O 1
ATOM 726 N N . GLU A 1 95 ? 13.781 1.749 -1.052 1.00 75.75 95 GLU A N 1
ATOM 727 C CA . GLU A 1 95 ? 13.883 2.300 0.298 1.00 75.75 95 GLU A CA 1
ATOM 728 C C . GLU A 1 95 ? 12.485 2.523 0.879 1.00 75.75 95 GLU A C 1
ATOM 730 O O . GLU A 1 95 ? 11.680 3.282 0.342 1.00 75.75 95 GLU A O 1
ATOM 735 N N . ASN A 1 96 ? 12.199 1.871 1.999 1.00 76.94 96 ASN A N 1
ATOM 736 C CA . ASN A 1 96 ? 10.939 2.008 2.710 1.00 76.94 96 ASN A CA 1
ATOM 737 C C . ASN A 1 96 ? 10.972 3.271 3.577 1.00 76.94 96 ASN A C 1
ATOM 739 O O . ASN A 1 96 ? 11.773 3.370 4.510 1.00 76.94 96 ASN A O 1
ATOM 743 N N . LYS A 1 97 ? 10.085 4.224 3.279 1.00 79.19 97 LYS A N 1
ATOM 744 C CA . LYS A 1 97 ? 9.876 5.447 4.067 1.00 79.19 97 LYS A CA 1
ATOM 745 C C . LYS A 1 97 ? 8.671 5.279 4.997 1.00 79.19 97 LYS A C 1
ATOM 747 O O . LYS A 1 97 ? 7.751 4.517 4.700 1.00 79.19 97 LYS A O 1
ATOM 752 N N . VAL A 1 98 ? 8.696 5.959 6.141 1.00 75.50 98 VAL A N 1
ATOM 753 C CA . VAL A 1 98 ? 7.654 5.840 7.172 1.00 75.50 98 VAL A CA 1
ATOM 754 C C . VAL A 1 98 ? 6.535 6.841 6.895 1.00 75.50 98 VAL A C 1
ATOM 756 O O . VAL A 1 98 ? 6.801 8.005 6.595 1.00 75.50 98 VAL A O 1
ATOM 759 N N . VAL A 1 99 ? 5.290 6.391 7.040 1.00 72.38 99 VAL A N 1
ATOM 760 C CA . VAL A 1 99 ? 4.082 7.225 7.003 1.00 72.38 99 VAL A CA 1
ATOM 761 C C . VAL A 1 99 ? 3.234 6.945 8.243 1.00 72.38 99 VAL A C 1
ATOM 763 O O . VAL A 1 99 ? 3.205 5.815 8.735 1.00 72.38 99 VAL A O 1
ATOM 766 N N . GLN A 1 100 ? 2.560 7.973 8.759 1.00 74.81 100 GLN A N 1
ATOM 767 C CA . GLN A 1 100 ? 1.715 7.882 9.948 1.00 74.81 100 GLN A CA 1
ATOM 768 C C . GLN A 1 100 ? 0.384 8.592 9.698 1.00 74.81 100 GLN A C 1
ATOM 770 O O . GLN A 1 100 ? 0.365 9.728 9.232 1.00 74.81 100 GLN A O 1
ATOM 775 N N . LEU A 1 101 ? -0.718 7.922 10.040 1.00 72.25 101 LEU A N 1
ATOM 776 C CA . LEU A 1 101 ? -2.055 8.508 10.030 1.00 72.25 101 LEU A CA 1
ATOM 777 C C . LEU A 1 101 ? -2.377 9.040 11.428 1.00 72.25 101 LEU A C 1
ATOM 779 O O . LEU A 1 101 ? -2.315 8.296 12.408 1.00 72.25 101 LEU A O 1
ATOM 783 N N . PHE A 1 102 ? -2.739 10.318 11.512 1.00 71.00 102 PHE A N 1
ATOM 784 C CA . PHE A 1 102 ? -3.233 10.936 12.739 1.00 71.00 102 PHE A CA 1
ATOM 785 C C . PHE A 1 102 ? -4.758 10.987 12.688 1.00 71.00 102 PHE A C 1
ATOM 787 O O . PHE A 1 102 ? -5.331 11.814 11.985 1.00 71.00 102 PHE A O 1
ATOM 794 N N . ALA A 1 103 ? -5.413 10.098 13.432 1.00 67.12 103 ALA A N 1
ATOM 795 C CA . ALA A 1 103 ? -6.861 10.109 13.598 1.00 67.12 103 ALA A CA 1
ATOM 796 C C . ALA A 1 103 ? -7.230 10.620 14.996 1.00 67.12 103 ALA A C 1
ATOM 798 O O . ALA A 1 103 ? -6.565 10.293 15.981 1.00 67.12 103 ALA A O 1
ATOM 799 N N . LYS A 1 104 ? -8.300 11.416 15.083 1.00 72.62 104 LYS A N 1
ATOM 800 C CA . LYS A 1 104 ? -8.871 11.900 16.344 1.00 72.62 104 LYS A CA 1
ATOM 801 C C . LYS A 1 104 ? -10.336 11.486 16.412 1.00 72.62 104 LYS A C 1
ATOM 803 O O . LYS A 1 104 ? -11.088 11.768 15.487 1.00 72.62 104 LYS A O 1
ATOM 808 N N . ILE A 1 105 ? -10.722 10.866 17.521 1.00 71.50 105 ILE A N 1
ATOM 809 C CA . ILE A 1 105 ? -12.118 10.574 17.859 1.00 71.50 105 ILE A CA 1
ATOM 810 C C . ILE A 1 105 ? -12.521 11.566 18.954 1.00 71.50 105 ILE A C 1
ATOM 812 O O . ILE A 1 105 ? -11.757 11.787 19.897 1.00 71.50 105 ILE A O 1
ATOM 816 N N . THR A 1 106 ? -13.659 12.237 18.793 1.00 77.44 106 THR A N 1
ATOM 817 C CA . THR A 1 106 ? -14.193 13.168 19.797 1.00 77.44 106 THR A CA 1
ATOM 818 C C . THR A 1 106 ? -14.886 12.404 20.919 1.00 77.44 106 THR A C 1
ATOM 820 O O . THR A 1 106 ? -15.367 11.290 20.720 1.00 77.44 106 THR A O 1
ATOM 823 N N . GLN A 1 107 ? -14.931 13.006 22.108 1.00 71.88 107 GLN A N 1
ATOM 824 C CA . GLN A 1 107 ? -15.556 12.379 23.270 1.00 71.88 107 GLN A CA 1
ATOM 825 C C . GLN A 1 107 ? -17.067 12.197 23.074 1.00 71.88 107 GLN A C 1
ATOM 827 O O . GLN A 1 107 ? -17.567 11.114 23.341 1.00 71.88 107 GLN A O 1
ATOM 832 N N . ASP A 1 108 ? -17.744 13.176 22.472 1.00 74.69 108 ASP A N 1
ATOM 833 C CA . ASP A 1 108 ? -19.166 13.077 22.115 1.00 74.69 108 ASP A CA 1
ATOM 834 C C . ASP A 1 108 ? -19.453 11.844 21.240 1.00 74.69 108 ASP A C 1
ATOM 836 O O . ASP A 1 108 ? -20.385 11.094 21.497 1.00 74.69 108 ASP A O 1
ATOM 840 N N . THR A 1 109 ? -18.591 11.546 20.259 1.00 76.50 109 THR A N 1
ATOM 841 C CA . THR A 1 109 ? -18.750 10.354 19.408 1.00 76.50 109 THR A CA 1
ATOM 842 C C . THR A 1 109 ? -18.545 9.051 20.180 1.00 76.50 109 THR A C 1
ATOM 844 O O . THR A 1 109 ? -19.177 8.051 19.845 1.00 76.50 109 THR A O 1
ATOM 847 N N . LEU A 1 110 ? -17.686 9.040 21.204 1.00 76.19 110 LEU A N 1
ATOM 848 C CA . LEU A 1 110 ? -17.527 7.880 22.086 1.00 76.19 110 LEU A CA 1
ATOM 849 C C . LEU A 1 110 ? -18.759 7.682 22.972 1.00 76.19 110 LEU A C 1
ATOM 851 O O . LEU A 1 110 ? -19.188 6.549 23.166 1.00 76.19 110 LEU A O 1
ATOM 855 N N . GLU A 1 111 ? -19.322 8.772 23.489 1.00 74.81 111 GLU A N 1
ATOM 856 C CA . GLU A 1 111 ? -20.516 8.751 24.335 1.00 74.81 111 GLU A CA 1
ATOM 857 C C . GLU A 1 111 ? -21.753 8.314 23.532 1.00 74.81 111 GLU A C 1
ATOM 859 O O . GLU A 1 111 ? -22.467 7.408 23.960 1.00 74.81 111 GLU A O 1
ATOM 864 N N . ASP A 1 112 ? -21.929 8.839 22.317 1.00 82.69 112 ASP A N 1
ATOM 865 C CA . ASP A 1 112 ? -23.030 8.486 21.410 1.00 82.69 112 ASP A CA 1
ATOM 866 C C . ASP A 1 112 ? -22.994 7.019 20.947 1.00 82.69 112 ASP A C 1
ATOM 868 O O . ASP A 1 112 ? -24.026 6.439 20.609 1.00 82.69 112 ASP A O 1
ATOM 872 N N . ASN A 1 113 ? -21.809 6.400 20.921 1.00 78.50 113 ASN A N 1
ATOM 873 C CA . ASN A 1 113 ? -21.615 5.019 20.469 1.00 78.50 113 ASN A CA 1
ATOM 874 C C . ASN A 1 113 ? -21.276 4.049 21.610 1.00 78.50 113 ASN A C 1
ATOM 876 O O . ASN A 1 113 ? -20.897 2.908 21.343 1.00 78.50 113 ASN A O 1
ATOM 880 N N . ALA A 1 114 ? -21.441 4.464 22.870 1.00 74.38 114 ALA A N 1
ATOM 881 C CA . ALA A 1 114 ? -21.075 3.666 24.041 1.00 74.38 114 ALA A CA 1
ATOM 882 C C . ALA A 1 114 ? -21.799 2.307 24.106 1.00 74.38 114 ALA A C 1
ATOM 884 O O . ALA A 1 114 ? -21.250 1.332 24.619 1.00 74.38 114 ALA A O 1
ATOM 885 N N . GLU A 1 115 ? -23.016 2.223 23.562 1.00 80.44 115 GLU A N 1
ATOM 886 C CA . GLU A 1 115 ? -23.809 0.988 23.518 1.00 80.44 115 GLU A CA 1
ATOM 887 C C . GLU A 1 115 ? -23.602 0.162 22.237 1.00 80.44 115 GLU A C 1
ATOM 889 O O . GLU A 1 115 ? -24.151 -0.934 22.125 1.00 80.44 115 GLU A O 1
ATOM 894 N N . ASN A 1 116 ? -22.819 0.647 21.265 1.00 77.81 116 ASN A N 1
ATOM 895 C CA . ASN A 1 116 ? -22.584 -0.061 20.009 1.00 77.81 116 ASN A CA 1
ATOM 896 C C . ASN A 1 116 ? -21.386 -1.026 20.141 1.00 77.81 116 ASN A C 1
ATOM 898 O O . ASN A 1 116 ? -20.233 -0.588 20.102 1.00 77.81 116 ASN A O 1
ATOM 902 N N . PRO A 1 117 ? -21.609 -2.356 20.201 1.00 79.12 117 PRO A N 1
ATOM 903 C CA . PRO A 1 117 ? -20.524 -3.330 20.333 1.00 79.12 117 PRO A CA 1
ATOM 904 C C . PRO A 1 117 ? -19.633 -3.431 19.082 1.00 79.12 117 PRO A C 1
ATOM 906 O O . PRO A 1 117 ? -18.563 -4.033 19.147 1.00 79.12 117 PRO A O 1
ATOM 909 N N . ASN A 1 118 ? -20.059 -2.873 17.943 1.00 81.44 118 ASN A N 1
ATOM 910 C CA . ASN A 1 118 ? -19.319 -2.900 16.680 1.00 81.44 118 ASN A CA 1
ATOM 911 C C . ASN A 1 118 ? -18.551 -1.604 16.395 1.00 81.44 118 ASN A C 1
ATOM 913 O O . ASN A 1 118 ? -17.773 -1.575 15.440 1.00 81.44 118 ASN A O 1
ATOM 917 N N . PHE A 1 119 ? -18.723 -0.563 17.214 1.00 76.38 119 PHE A N 1
ATOM 918 C CA . PHE A 1 119 ? -18.165 0.768 16.968 1.00 76.38 119 PHE A CA 1
ATOM 919 C C . PHE A 1 119 ? -16.649 0.754 16.736 1.00 76.38 119 PHE A C 1
ATOM 921 O O . PHE A 1 119 ? -16.146 1.413 15.825 1.00 76.38 119 PHE A O 1
ATOM 928 N N . GLU A 1 120 ? -15.907 -0.040 17.512 1.00 75.00 120 GLU A N 1
ATOM 929 C CA . GLU A 1 120 ? -14.455 -0.158 17.350 1.00 75.00 120 GLU A CA 1
ATOM 930 C C . GLU A 1 120 ? -14.065 -0.751 15.987 1.00 75.00 120 GLU A C 1
ATOM 932 O O . GLU A 1 120 ? -13.131 -0.269 15.343 1.00 75.00 120 GLU A O 1
ATOM 937 N N . ASN A 1 121 ? -14.790 -1.773 15.519 1.00 77.25 121 ASN A N 1
ATOM 938 C CA . ASN A 1 121 ? -14.525 -2.413 14.230 1.00 77.25 121 ASN A CA 1
ATOM 939 C C . ASN A 1 121 ? -14.897 -1.488 13.062 1.00 77.25 121 ASN A C 1
ATOM 941 O O . ASN A 1 121 ? -14.132 -1.381 12.107 1.00 77.25 121 ASN A O 1
ATOM 945 N N . GLU A 1 122 ? -16.029 -0.786 13.147 1.00 79.50 122 GLU A N 1
ATOM 946 C CA . GLU A 1 122 ? -16.469 0.191 12.138 1.00 79.50 122 GLU A CA 1
ATOM 947 C C . GLU A 1 122 ? -15.498 1.374 12.030 1.00 79.50 122 GLU A C 1
ATOM 949 O O . GLU A 1 122 ? -15.133 1.812 10.933 1.00 79.50 122 GLU A O 1
ATOM 954 N N . THR A 1 123 ? -15.020 1.858 13.176 1.00 80.88 123 THR A N 1
ATOM 955 C CA . THR A 1 123 ? -14.012 2.918 13.255 1.00 80.88 123 THR A CA 1
ATOM 956 C C . THR A 1 123 ? -12.688 2.460 12.646 1.00 80.88 123 THR A C 1
ATOM 958 O O . THR A 1 123 ? -12.090 3.175 11.839 1.00 80.88 123 THR A O 1
ATOM 961 N N . PHE A 1 124 ? -12.244 1.243 12.972 1.00 79.81 124 PHE A N 1
ATOM 962 C CA . PHE A 1 124 ? -11.041 0.666 12.379 1.00 79.81 124 PHE A CA 1
AT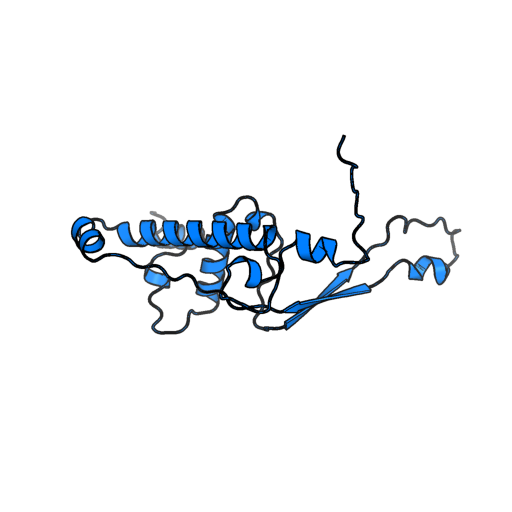OM 963 C C . PHE A 1 124 ? -11.161 0.509 10.859 1.00 79.81 124 PHE A C 1
ATOM 965 O O . PHE A 1 124 ? -10.249 0.900 10.129 1.00 79.81 124 PHE A O 1
ATOM 972 N N . ASP A 1 125 ? -12.286 -0.009 10.369 1.00 81.31 125 ASP A N 1
ATOM 973 C CA . ASP A 1 125 ? -12.543 -0.152 8.936 1.00 81.31 125 ASP A CA 1
ATOM 974 C C . ASP A 1 125 ? -12.543 1.202 8.215 1.00 81.31 125 ASP A C 1
ATOM 976 O O . ASP A 1 125 ? -12.008 1.319 7.105 1.00 81.31 125 ASP A O 1
ATOM 980 N N . SER A 1 126 ? -13.075 2.240 8.860 1.00 83.62 126 SER A N 1
ATOM 981 C CA . SER A 1 126 ? -13.045 3.612 8.351 1.00 83.62 126 SER A CA 1
ATOM 982 C C . SER A 1 126 ? -11.613 4.143 8.250 1.00 83.62 126 SER A C 1
ATOM 984 O O . SER A 1 126 ? -11.221 4.674 7.208 1.00 83.62 126 SER A O 1
ATOM 986 N N . PHE A 1 127 ? -10.789 3.932 9.281 1.00 83.69 127 PHE A N 1
ATOM 987 C CA . PHE A 1 127 ? -9.375 4.313 9.249 1.00 83.69 127 PHE A CA 1
ATOM 988 C C . PHE A 1 127 ? -8.579 3.534 8.204 1.00 83.69 127 PHE A C 1
ATOM 990 O O . PHE A 1 127 ? -7.784 4.134 7.482 1.00 83.69 127 PHE A O 1
ATOM 997 N N . ALA A 1 128 ? -8.804 2.226 8.070 1.00 83.56 128 ALA A N 1
ATOM 998 C CA . ALA A 1 128 ? -8.142 1.407 7.059 1.00 83.56 128 ALA A CA 1
ATOM 999 C C . ALA A 1 128 ? -8.490 1.872 5.635 1.00 83.56 128 ALA A C 1
ATOM 1001 O O . ALA A 1 128 ? -7.614 1.932 4.772 1.00 83.56 128 ALA A O 1
ATOM 1002 N N . THR A 1 129 ? -9.749 2.257 5.405 1.00 86.44 129 THR A N 1
ATOM 1003 C CA . THR A 1 129 ? -10.215 2.799 4.121 1.00 86.44 129 THR A CA 1
ATOM 1004 C C . THR A 1 129 ? -9.560 4.145 3.814 1.00 86.44 129 THR A C 1
ATOM 1006 O O . THR A 1 129 ? -9.011 4.321 2.727 1.00 86.44 129 THR A O 1
ATOM 1009 N N . ALA A 1 130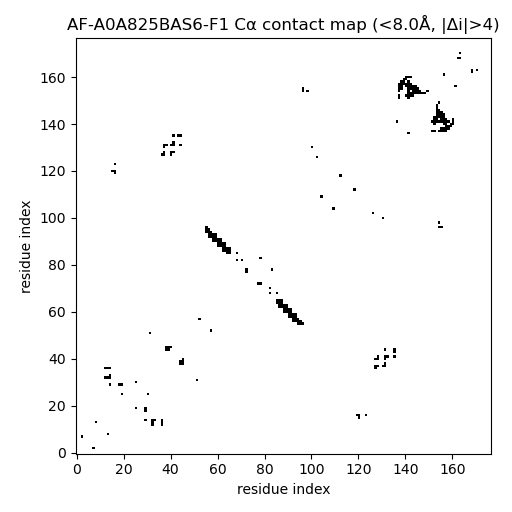 ? -9.553 5.075 4.774 1.00 86.00 130 ALA A N 1
ATOM 1010 C CA . ALA A 1 130 ? -8.892 6.371 4.617 1.00 86.00 130 ALA A CA 1
ATOM 1011 C C . ALA A 1 130 ? -7.390 6.205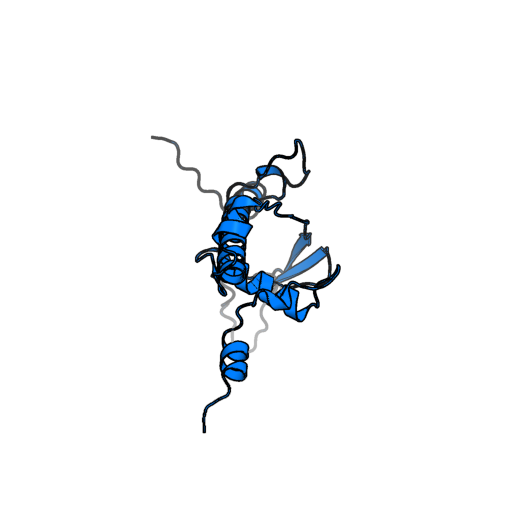 4.332 1.00 86.00 130 ALA A C 1
ATOM 1013 O O . ALA A 1 130 ? -6.877 6.763 3.364 1.00 86.00 130 ALA A O 1
ATOM 1014 N N . PHE A 1 131 ? -6.712 5.349 5.102 1.00 86.62 131 PHE A N 1
ATOM 1015 C CA . PHE A 1 131 ? -5.294 5.044 4.910 1.00 86.62 131 PHE A CA 1
ATOM 1016 C C . PHE A 1 131 ? -5.017 4.466 3.518 1.00 86.62 131 PHE A C 1
ATOM 1018 O O . PHE A 1 131 ? -4.050 4.844 2.863 1.00 86.62 131 PHE A O 1
ATOM 1025 N N . SER A 1 132 ? -5.863 3.546 3.053 1.00 87.38 132 SER A N 1
ATOM 1026 C CA . SER A 1 132 ? -5.745 2.940 1.726 1.00 87.38 132 SER A CA 1
ATOM 1027 C C . SER A 1 132 ? -5.905 3.970 0.606 1.00 87.38 132 SER A C 1
ATOM 1029 O O . SER A 1 132 ? -5.117 3.987 -0.341 1.00 87.38 132 SER A O 1
ATOM 1031 N N . ASN A 1 133 ? -6.896 4.856 0.724 1.00 89.19 133 ASN A N 1
ATOM 1032 C CA . ASN A 1 133 ? -7.134 5.914 -0.255 1.00 89.19 133 ASN A CA 1
ATOM 1033 C C . ASN A 1 133 ? -5.952 6.885 -0.325 1.00 89.19 133 ASN A C 1
ATOM 1035 O O . ASN A 1 133 ? -5.495 7.205 -1.422 1.00 89.19 133 ASN A O 1
ATOM 1039 N N . ASP A 1 134 ? -5.412 7.285 0.827 1.00 87.94 134 ASP A N 1
ATOM 1040 C CA . ASP A 1 134 ? -4.229 8.139 0.889 1.00 87.94 134 ASP A CA 1
ATOM 1041 C C . ASP A 1 134 ? -3.001 7.431 0.309 1.00 87.94 134 ASP A C 1
ATOM 1043 O O . ASP A 1 134 ? -2.308 7.996 -0.531 1.00 87.94 134 ASP A O 1
ATOM 1047 N N . LEU A 1 135 ? -2.745 6.165 0.650 1.00 87.69 135 LEU A N 1
ATOM 1048 C CA . LEU A 1 135 ? -1.643 5.412 0.041 1.00 87.69 135 LEU A CA 1
ATOM 1049 C C . LEU A 1 135 ? -1.749 5.352 -1.484 1.00 87.69 135 LEU A C 1
ATOM 1051 O O . LEU A 1 135 ? -0.751 5.535 -2.184 1.00 87.69 135 LEU A O 1
ATOM 1055 N N . GLN A 1 136 ? -2.947 5.089 -2.004 1.00 89.31 136 GLN A N 1
ATOM 1056 C CA . GLN A 1 136 ? -3.174 5.073 -3.441 1.00 89.31 136 GLN A CA 1
ATOM 1057 C C . GLN A 1 136 ? -2.931 6.456 -4.040 1.00 89.31 136 GLN A C 1
ATOM 1059 O O . GLN A 1 136 ? -2.228 6.559 -5.044 1.00 89.31 136 GLN A O 1
ATOM 1064 N N . ASN A 1 137 ? -3.476 7.509 -3.429 1.00 89.94 137 ASN A N 1
ATOM 1065 C CA . ASN A 1 137 ? -3.293 8.875 -3.896 1.00 89.94 137 ASN A CA 1
ATOM 1066 C C . ASN A 1 137 ? -1.805 9.245 -3.919 1.00 89.94 137 ASN A C 1
ATOM 1068 O O . ASN A 1 137 ? -1.301 9.660 -4.957 1.00 89.94 137 ASN A O 1
ATOM 1072 N N . LEU A 1 138 ? -1.068 8.980 -2.836 1.00 87.62 138 LEU A N 1
ATOM 1073 C CA . LEU A 1 138 ? 0.375 9.209 -2.748 1.00 87.62 138 LEU A CA 1
ATOM 1074 C C . LEU A 1 138 ? 1.141 8.465 -3.847 1.00 87.62 138 LEU A C 1
ATOM 1076 O O . LEU A 1 138 ? 2.02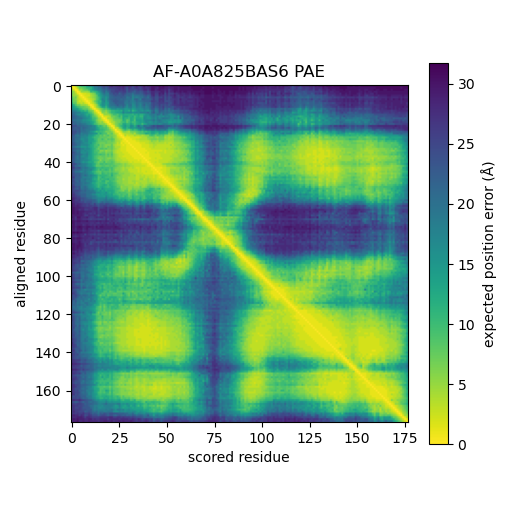7 9.032 -4.481 1.00 87.62 138 LEU A O 1
ATOM 1080 N N . GLY A 1 139 ? 0.770 7.215 -4.125 1.00 86.31 139 GLY A N 1
ATOM 1081 C CA . GLY A 1 139 ? 1.355 6.455 -5.224 1.00 86.31 139 GLY A CA 1
ATOM 1082 C C . GLY A 1 139 ? 1.109 7.086 -6.602 1.00 86.31 139 GLY A C 1
ATOM 1083 O O . GLY A 1 139 ? 1.945 6.946 -7.494 1.00 86.31 139 GLY A O 1
ATOM 1084 N N . MET A 1 140 ? 0.011 7.820 -6.788 1.00 89.75 140 MET A N 1
ATOM 1085 C CA . MET A 1 140 ? -0.300 8.512 -8.042 1.00 89.75 140 MET A CA 1
ATOM 1086 C C . MET A 1 140 ? 0.356 9.899 -8.129 1.00 89.75 140 MET A C 1
ATOM 1088 O O . MET A 1 140 ? 1.013 10.195 -9.125 1.00 89.75 140 MET A O 1
ATOM 1092 N N . ILE A 1 141 ? 0.194 10.747 -7.109 1.00 90.12 141 ILE A N 1
ATOM 1093 C CA . ILE A 1 141 ? 0.581 12.170 -7.161 1.00 90.12 141 ILE A CA 1
ATOM 1094 C C . ILE A 1 141 ? 1.931 12.481 -6.506 1.00 90.12 141 ILE A C 1
ATOM 1096 O O . ILE A 1 141 ? 2.432 13.593 -6.644 1.00 90.12 141 ILE A O 1
ATOM 1100 N N . GLY A 1 142 ? 2.531 11.521 -5.797 1.00 87.56 142 GLY A N 1
ATOM 1101 C CA . GLY A 1 142 ? 3.778 11.719 -5.063 1.00 87.56 142 GLY A CA 1
ATOM 1102 C C . GLY A 1 142 ? 4.901 12.244 -5.956 1.00 87.56 142 GLY A C 1
ATOM 1103 O O . GLY A 1 142 ? 5.228 11.641 -6.983 1.00 87.56 142 GLY A O 1
ATOM 1104 N N . SER A 1 143 ? 5.504 13.366 -5.574 1.00 86.69 143 SER A N 1
ATOM 1105 C CA . SER A 1 143 ? 6.471 14.107 -6.391 1.00 86.69 143 SER A CA 1
ATOM 1106 C C . SER A 1 143 ? 7.883 14.096 -5.807 1.00 86.69 143 SER A C 1
ATOM 1108 O O . SER A 1 143 ? 8.856 14.085 -6.563 1.00 86.69 143 SER A O 1
ATOM 1110 N N . LYS A 1 144 ? 8.011 14.053 -4.477 1.00 83.12 144 LYS A N 1
ATOM 1111 C CA . LYS A 1 144 ? 9.294 14.055 -3.764 1.00 83.12 144 LYS A CA 1
ATOM 1112 C C . LYS A 1 144 ? 9.269 13.107 -2.570 1.00 83.12 144 LYS A C 1
ATOM 1114 O O . LYS A 1 144 ? 8.220 12.608 -2.180 1.00 83.12 144 LYS A O 1
ATOM 1119 N N . ASP A 1 145 ? 10.440 12.872 -2.000 1.00 80.75 145 ASP A N 1
ATOM 1120 C CA . ASP A 1 145 ? 10.696 12.021 -0.836 1.00 80.75 145 ASP A CA 1
ATOM 1121 C C . ASP A 1 145 ? 11.544 12.741 0.234 1.00 80.75 145 ASP A C 1
ATOM 1123 O O . ASP A 1 145 ? 12.225 12.106 1.040 1.00 80.75 145 ASP A O 1
ATOM 1127 N N . ASP A 1 146 ? 11.517 14.078 0.237 1.00 79.56 146 ASP A N 1
ATOM 1128 C CA . ASP A 1 146 ? 12.336 14.944 1.094 1.00 79.56 146 ASP A CA 1
ATOM 1129 C C . ASP A 1 146 ? 11.615 15.427 2.362 1.00 79.56 146 ASP A C 1
ATOM 1131 O O . ASP A 1 146 ? 12.221 16.123 3.179 1.00 79.56 146 ASP A O 1
ATOM 1135 N N . TYR A 1 147 ? 10.335 15.073 2.542 1.00 67.81 147 TYR A N 1
ATOM 1136 C CA . TYR A 1 147 ? 9.472 15.589 3.613 1.00 67.81 147 TYR A CA 1
ATOM 1137 C C . TYR A 1 147 ? 9.403 17.128 3.661 1.00 67.81 147 TYR A C 1
ATOM 1139 O O . TYR A 1 147 ? 8.972 17.709 4.665 1.00 67.81 147 T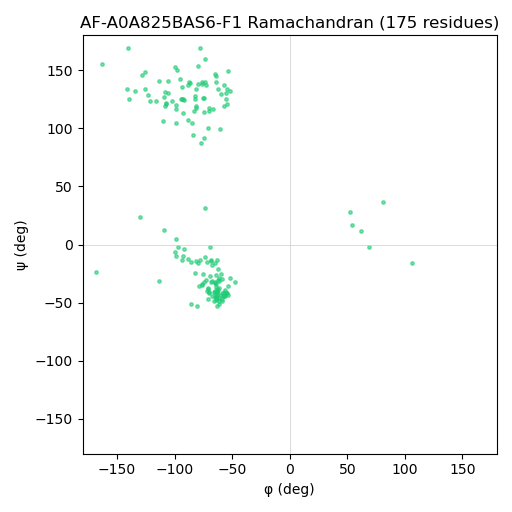YR A O 1
ATOM 1147 N N . ALA A 1 148 ? 9.805 17.817 2.587 1.00 71.88 148 ALA A N 1
ATOM 1148 C CA . ALA A 1 148 ? 9.853 19.266 2.577 1.00 71.88 148 ALA A CA 1
ATOM 1149 C C . ALA A 1 148 ? 8.445 19.841 2.742 1.00 71.88 148 ALA A C 1
ATOM 1151 O O . ALA A 1 148 ? 7.471 19.349 2.163 1.00 71.88 148 ALA A O 1
ATOM 1152 N N . GLU A 1 149 ? 8.346 20.906 3.537 1.00 72.12 149 GLU A N 1
ATOM 1153 C CA . GLU A 1 149 ? 7.114 21.681 3.734 1.00 72.12 149 GLU A CA 1
ATOM 1154 C C . GLU A 1 149 ? 5.949 20.882 4.351 1.00 72.12 149 GLU A C 1
ATOM 1156 O O . GLU A 1 149 ? 4.824 21.373 4.373 1.00 72.12 149 GLU A O 1
ATOM 1161 N N . SER A 1 150 ? 6.194 19.665 4.862 1.00 71.00 150 SER A N 1
ATOM 1162 C CA . SER A 1 150 ? 5.155 18.762 5.396 1.00 71.00 150 SER A CA 1
ATOM 1163 C C . SER A 1 150 ? 3.989 18.521 4.425 1.00 71.00 150 SER A C 1
ATOM 1165 O O . SER A 1 150 ? 2.860 18.256 4.840 1.00 71.00 150 SER A O 1
ATOM 1167 N N . LYS A 1 151 ? 4.248 18.623 3.116 1.00 81.50 151 LYS A N 1
ATOM 1168 C CA . LYS A 1 151 ? 3.246 18.373 2.079 1.00 81.50 151 LYS A CA 1
ATOM 1169 C C . LYS A 1 151 ? 3.082 16.879 1.855 1.00 81.50 151 LYS A C 1
ATOM 1171 O O . LYS A 1 151 ? 4.063 16.149 1.742 1.00 81.50 151 LYS A O 1
ATOM 1176 N N . PHE A 1 152 ? 1.833 16.451 1.703 1.00 82.19 152 PHE A N 1
ATOM 1177 C CA . PHE A 1 152 ? 1.481 15.061 1.423 1.00 82.19 152 PHE A CA 1
ATOM 1178 C C . PHE A 1 152 ? 2.222 14.496 0.198 1.00 82.19 152 PHE A C 1
ATOM 1180 O O . PHE A 1 152 ? 2.786 13.410 0.252 1.00 82.19 152 PHE A O 1
ATOM 1187 N N . GLU A 1 153 ? 2.308 15.271 -0.882 1.00 85.75 153 GLU A N 1
ATOM 1188 C CA . GLU A 1 153 ? 2.980 14.880 -2.131 1.00 85.75 153 GLU A CA 1
ATOM 1189 C C . GLU A 1 153 ? 4.498 14.670 -1.991 1.00 85.75 153 GLU A C 1
ATOM 1191 O O . GLU A 1 153 ? 5.112 14.071 -2.873 1.00 85.75 153 GLU A O 1
ATOM 1196 N N . ASN A 1 154 ? 5.104 15.151 -0.901 1.00 84.31 154 ASN A N 1
ATOM 1197 C CA . ASN A 1 154 ? 6.540 15.043 -0.635 1.00 84.31 154 ASN A CA 1
ATOM 1198 C C . ASN A 1 154 ? 6.883 13.886 0.320 1.00 84.31 154 ASN A C 1
ATOM 1200 O O . ASN A 1 154 ? 8.039 13.743 0.724 1.00 84.31 154 ASN A O 1
ATOM 1204 N N . LEU A 1 155 ? 5.889 13.079 0.714 1.00 83.25 155 LEU A N 1
ATOM 1205 C CA . LEU A 1 155 ? 6.101 11.920 1.584 1.00 83.25 155 LEU A CA 1
ATOM 1206 C C . LEU A 1 155 ? 6.844 10.790 0.864 1.00 83.25 155 LEU A C 1
ATOM 1208 O O . LEU A 1 155 ? 7.644 10.087 1.480 1.00 83.25 155 LEU A O 1
ATOM 1212 N N . ASN A 1 156 ? 6.554 10.581 -0.421 1.00 84.31 156 ASN A N 1
ATOM 1213 C CA . ASN A 1 156 ? 7.252 9.616 -1.261 1.00 84.31 156 ASN A CA 1
ATOM 1214 C C . ASN A 1 156 ? 7.002 9.899 -2.749 1.00 84.31 156 ASN A C 1
ATOM 1216 O O . ASN A 1 156 ? 5.960 10.439 -3.125 1.00 84.31 156 ASN A O 1
ATOM 1220 N N . LYS A 1 157 ? 7.921 9.460 -3.613 1.00 87.38 157 LYS A N 1
ATOM 1221 C CA . LYS A 1 157 ? 7.748 9.530 -5.066 1.00 87.38 157 LYS A CA 1
ATOM 1222 C C . LYS A 1 157 ? 6.748 8.475 -5.540 1.00 87.38 157 LYS A C 1
ATOM 1224 O O . LYS A 1 157 ? 6.922 7.281 -5.300 1.00 87.38 157 LYS A O 1
ATOM 1229 N N . GLY A 1 158 ? 5.728 8.921 -6.264 1.00 86.25 158 GLY A N 1
ATOM 1230 C CA . GLY A 1 158 ? 4.715 8.069 -6.874 1.00 86.25 158 GLY A CA 1
ATOM 1231 C C . GLY A 1 158 ? 5.196 7.380 -8.155 1.00 86.25 158 GLY A C 1
ATOM 1232 O O . GLY A 1 158 ? 6.225 7.732 -8.741 1.00 86.25 158 GLY A O 1
ATOM 1233 N N . TRP A 1 159 ? 4.415 6.412 -8.641 1.00 86.94 159 TRP A N 1
ATOM 1234 C CA . TRP A 1 159 ? 4.722 5.621 -9.836 1.00 86.94 159 TRP A CA 1
ATOM 1235 C C . TRP A 1 159 ? 4.934 6.488 -11.079 1.00 86.94 159 TRP A C 1
ATOM 1237 O O . TRP A 1 159 ? 5.856 6.228 -11.853 1.00 86.94 159 TRP A O 1
ATOM 1247 N N . PHE A 1 160 ? 4.124 7.533 -11.273 1.00 87.38 160 PHE A N 1
ATOM 1248 C CA . PHE A 1 160 ? 4.244 8.410 -12.441 1.00 87.38 160 PHE A CA 1
ATOM 1249 C C . PHE A 1 160 ? 5.492 9.293 -12.388 1.00 87.38 160 PHE A C 1
ATOM 1251 O O . PHE A 1 160 ? 6.157 9.468 -13.410 1.00 87.38 160 PHE A O 1
ATOM 1258 N N . THR A 1 161 ? 5.862 9.792 -11.209 1.00 87.50 161 THR A N 1
ATOM 1259 C CA . THR A 1 161 ? 7.102 10.557 -11.016 1.00 87.50 161 THR A CA 1
ATOM 1260 C C . THR A 1 161 ? 8.319 9.681 -11.286 1.00 87.50 161 THR A C 1
ATOM 1262 O O . THR A 1 161 ? 9.168 10.047 -12.098 1.00 87.50 161 THR A O 1
ATOM 1265 N N . LEU A 1 162 ? 8.354 8.468 -10.723 1.00 85.25 162 LEU A N 1
ATOM 1266 C CA . LEU A 1 162 ? 9.413 7.491 -10.996 1.00 85.25 162 LEU A CA 1
ATOM 1267 C C . LEU A 1 162 ? 9.490 7.134 -12.489 1.00 85.25 162 LEU A C 1
ATOM 1269 O O . LEU A 1 162 ? 10.574 7.066 -13.072 1.00 85.25 162 LEU A O 1
ATOM 1273 N N . ALA A 1 163 ? 8.342 6.950 -13.145 1.00 84.31 163 ALA A N 1
ATOM 1274 C CA . ALA A 1 163 ? 8.269 6.694 -14.580 1.00 84.31 163 ALA A CA 1
ATOM 1275 C C . ALA A 1 163 ? 8.791 7.876 -15.418 1.00 84.31 163 ALA A C 1
ATOM 1277 O O . ALA A 1 163 ? 9.446 7.659 -16.442 1.00 84.31 163 ALA A O 1
ATOM 1278 N N . LYS A 1 164 ? 8.535 9.115 -14.985 1.00 85.00 164 LYS A N 1
ATOM 1279 C CA . LYS A 1 164 ? 9.000 10.340 -15.645 1.00 85.00 164 LYS A CA 1
ATOM 1280 C C . LYS A 1 164 ? 10.504 10.554 -15.477 1.00 85.00 164 LYS A C 1
ATOM 1282 O O . LYS A 1 164 ? 11.158 10.942 -16.445 1.00 85.00 164 LYS A O 1
ATOM 1287 N N . GLU A 1 165 ? 11.054 10.272 -14.299 1.00 84.44 165 GLU A N 1
ATOM 1288 C CA . GLU A 1 165 ? 12.493 10.376 -14.009 1.00 84.44 165 GLU A CA 1
ATOM 1289 C C . GLU A 1 165 ? 13.304 9.250 -14.670 1.00 84.44 165 GLU A C 1
ATOM 1291 O O . GLU A 1 165 ? 14.446 9.452 -15.081 1.00 84.44 165 GLU A O 1
ATOM 1296 N N . SER A 1 166 ? 12.704 8.070 -14.845 1.00 80.75 166 SER A N 1
ATOM 1297 C CA . SER A 1 166 ? 13.347 6.930 -15.497 1.00 80.75 166 SER A CA 1
ATOM 1298 C C . SER A 1 166 ? 13.711 7.220 -16.958 1.00 80.75 166 SER A C 1
ATOM 1300 O O . SER A 1 166 ? 12.901 7.693 -17.762 1.00 80.75 166 SER A O 1
ATOM 1302 N N . THR A 1 167 ? 14.936 6.859 -17.338 1.00 76.56 167 THR A N 1
ATOM 1303 C CA . THR A 1 167 ? 15.415 6.881 -18.730 1.00 76.56 167 THR A CA 1
ATOM 1304 C C . THR A 1 167 ? 14.977 5.652 -19.528 1.00 76.56 167 THR A C 1
ATOM 1306 O O . THR A 1 167 ? 15.055 5.655 -20.753 1.00 76.56 167 THR A O 1
ATOM 1309 N N . LYS A 1 168 ? 14.501 4.599 -18.850 1.00 74.25 168 LYS A N 1
ATOM 1310 C CA . LYS A 1 168 ? 14.094 3.323 -19.464 1.00 74.25 168 LYS A CA 1
ATOM 1311 C C . LYS A 1 168 ? 12.602 3.259 -19.793 1.00 74.25 168 LYS A C 1
ATOM 1313 O O . LYS A 1 168 ? 12.172 2.357 -20.507 1.00 74.25 168 LYS A O 1
ATOM 1318 N N . THR A 1 169 ? 11.804 4.185 -19.269 1.00 76.00 169 THR A N 1
ATOM 1319 C CA . THR A 1 169 ? 10.361 4.214 -19.511 1.00 76.00 169 THR A CA 1
ATOM 1320 C C . THR A 1 169 ? 10.062 4.898 -20.841 1.00 76.00 169 THR A C 1
ATOM 1322 O O . THR A 1 169 ? 10.499 6.025 -21.081 1.00 76.00 169 THR A O 1
ATOM 1325 N N . LYS A 1 170 ? 9.284 4.237 -21.706 1.00 76.25 170 LYS A N 1
ATOM 1326 C CA . LYS A 1 170 ? 8.807 4.829 -22.961 1.00 76.25 170 LYS A CA 1
ATOM 1327 C C . LYS A 1 170 ? 7.771 5.912 -22.653 1.00 76.25 170 LYS A C 1
ATOM 1329 O O . LYS A 1 170 ? 6.715 5.613 -22.104 1.00 76.25 170 LYS A O 1
ATOM 1334 N N . LYS A 1 171 ? 8.071 7.155 -23.028 1.00 80.38 171 LYS A N 1
ATOM 1335 C CA . LYS A 1 171 ? 7.199 8.321 -22.831 1.00 80.38 171 LYS A CA 1
ATOM 1336 C C . LYS A 1 171 ? 6.531 8.648 -24.160 1.00 80.38 171 LYS A C 1
ATOM 1338 O O . LYS A 1 171 ? 7.214 8.810 -25.169 1.00 80.38 171 LYS A O 1
ATOM 1343 N N . LEU A 1 172 ? 5.204 8.669 -24.170 1.00 78.94 172 LEU A N 1
ATOM 1344 C CA . LEU A 1 172 ? 4.410 9.086 -25.320 1.00 78.94 172 LEU A CA 1
ATOM 1345 C C . LEU A 1 172 ? 3.764 10.417 -24.953 1.00 78.94 172 LEU A C 1
ATOM 1347 O O . LEU A 1 172 ? 2.849 10.451 -24.139 1.00 78.94 172 LEU A O 1
ATOM 1351 N N . GLU A 1 173 ? 4.263 11.505 -25.525 1.00 74.00 173 GLU A N 1
ATOM 1352 C CA . GLU A 1 173 ? 3.642 12.819 -25.388 1.00 74.00 173 GLU A CA 1
ATOM 1353 C C . GLU A 1 173 ? 2.716 13.030 -26.585 1.00 74.00 173 GLU A C 1
ATOM 1355 O O . GLU A 1 173 ? 3.120 12.875 -27.740 1.00 74.00 173 GLU A O 1
ATOM 1360 N N . HIS A 1 174 ? 1.447 13.330 -26.327 1.00 70.56 174 HIS A N 1
ATOM 1361 C CA . HIS A 1 174 ? 0.548 13.834 -27.359 1.00 70.56 174 HIS A CA 1
ATOM 1362 C C . HIS A 1 174 ? 0.594 15.355 -27.304 1.00 70.56 174 HIS A C 1
ATOM 1364 O O . HIS A 1 174 ? 0.390 15.945 -26.243 1.00 70.56 174 HIS A O 1
ATOM 1370 N N . LYS A 1 175 ? 0.897 15.992 -28.441 1.00 55.09 175 LYS A N 1
ATOM 1371 C CA . LYS A 1 175 ? 0.726 17.440 -28.565 1.00 55.09 175 LYS A CA 1
ATOM 1372 C C . LYS A 1 175 ? -0.748 17.750 -28.320 1.00 55.09 175 LYS A C 1
ATOM 1374 O O . LYS A 1 175 ? -1.605 17.098 -28.915 1.00 55.09 175 LYS A O 1
ATOM 1379 N N . ALA A 1 176 ? -1.017 18.704 -27.431 1.00 61.59 176 ALA A N 1
ATOM 1380 C CA . ALA A 1 176 ? -2.354 19.260 -27.282 1.00 61.59 176 ALA A CA 1
ATOM 1381 C C . ALA A 1 176 ? -2.836 19.754 -28.658 1.00 61.59 176 ALA A C 1
ATOM 1383 O O . ALA A 1 176 ? -2.043 20.343 -29.399 1.00 61.59 176 ALA A O 1
ATOM 1384 N N . ALA A 1 177 ? -4.080 19.412 -29.000 1.00 53.09 177 ALA A N 1
ATOM 1385 C CA . ALA A 1 177 ? -4.741 19.844 -30.228 1.00 53.09 177 ALA A CA 1
ATOM 1386 C C . ALA A 1 177 ? -4.979 21.358 -30.228 1.00 53.09 177 ALA A C 1
ATOM 1388 O O . ALA A 1 177 ? -5.235 21.904 -29.129 1.00 53.09 177 ALA A O 1
#

Sequence (177 aa):
MAKNLRELLKATGTINAVDMYSTSTLRPEVSNKIIKTIIDKSDFLSKVTLDKTKKLSKSFDTWNLASGILVRVNSGDKPTNAQRQKIGVSSVLIENKVVQLFAKITQDTLEDNAENPNFENETFDSFATAFSNDLQNLGMIGSKDDYAESKFENLNKGWFTLAKESTKTKKLEHKAA

Secondary structure (DSSP, 8-state):
----HHHHHHHS-PPPGGGG--SS---HHHHHHHHHHHHHT-TTGGGSPPP--SSSEEEEEEEE--TT------TTPPPPHHHHTT-EEEEEEEEPPP--------HHHHHHTTT-TTHHHHHHHHHHHHHHHHHHHHHHH---SS-GGG-GGGSS--HHHHHHH-SSSPP-PPPP-

Mean predicted aligned error: 13.82 Å

Nearest PDB structures (foldseek):
  7jw1-assembly1_B  TM=5.487E-01  e=7.929E-04  Peduovirus P2
  7jw1-assembly1_A  TM=6.886E-01  e=2.818E-02  Peduovirus P2
  7jw1-assembly1_C  TM=5.439E-01  e=4.535E-02  Peduovirus P2
  7tja-assembly1_R  TM=4.075E-01  e=2.753E+00  Proteomonas sulcata
  7t7u-assembly1_C  TM=3.703E-01  e=3.935E+00  Chroomonas sp. M1627

Radius of gyration: 23.51 Å; Cα contacts (8 Å, |Δi|>4): 149; chains: 1; bounding box: 51×52×60 Å

Foldseek 3Di:
DDPPVVVVVVVVLADDLVQVPDVPDHDPSSVVSLVVLLQVLDPVSVPDDDDDDPDQKDKDWDFCPQPPLDDDDDPPDDDDPVSVVSGDTDIDMDGHADDDDDDDDDPVNCVVCVVPPCVSVVVSSVVSNVSSVLVVVLQVQQQACPCPPVDSSHVDHHPVNVLVPDPPHDDDDDDDD

pLDDT: mean 71.1, std 14.18, range [34.91, 90.12]